Protein AF-A0A967K8A0-F1 (afdb_monomer_lite)

Secondary structure (DSSP, 8-state):
------------HHHHHHHHHHHT---HHHHHHHH---TTSHHHHHHHHHHHHHHHH-PPPPS------SSPPPPEEEE--HHHHHHHHT----HHHHHHHHHTTT-EEETTEEEE-TT-TT--SHHHHHHHHHHHH-GGGSPPPS----SS-----HHHHHHHHHHHHHHHTT-------S---HHHHHHHH-PPP---SS--

Structure (mmCIF, N/CA/C/O backbone):
data_AF-A0A967K8A0-F1
#
_entry.id   AF-A0A967K8A0-F1
#
loop_
_atom_site.group_PDB
_atom_site.id
_atom_site.type_symbol
_atom_site.label_atom_id
_atom_site.label_alt_id
_atom_site.label_comp_id
_atom_site.label_asym_id
_atom_site.label_entity_id
_atom_site.label_seq_id
_atom_site.pdbx_PDB_ins_code
_atom_site.Cartn_x
_atom_site.Cartn_y
_atom_site.Cartn_z
_atom_site.occupancy
_atom_site.B_iso_or_equiv
_atom_site.auth_seq_id
_atom_site.auth_comp_id
_atom_site.auth_asym_id
_atom_site.auth_atom_id
_atom_site.pdbx_PDB_model_num
ATOM 1 N N . THR A 1 1 ? -40.442 1.626 6.669 1.00 83.19 1 THR A N 1
ATOM 2 C CA . THR A 1 1 ? -39.913 0.521 7.499 1.00 83.19 1 THR A CA 1
ATOM 3 C C . THR A 1 1 ? -39.986 0.930 8.958 1.00 83.19 1 THR A C 1
ATOM 5 O O . THR A 1 1 ? -39.795 2.110 9.212 1.00 83.19 1 THR A O 1
ATOM 8 N N . ARG A 1 2 ? -40.338 0.031 9.891 1.00 89.31 2 ARG A N 1
ATOM 9 C CA . ARG A 1 2 ? -40.521 0.359 11.330 1.00 89.31 2 ARG A CA 1
ATOM 10 C C . ARG A 1 2 ? -39.542 -0.353 12.268 1.00 89.31 2 ARG A C 1
ATOM 12 O O . ARG A 1 2 ? -39.339 0.100 13.383 1.00 89.31 2 ARG A O 1
ATOM 19 N N . THR A 1 3 ? -38.930 -1.432 11.796 1.00 92.44 3 THR A N 1
ATOM 20 C CA . THR A 1 3 ? -37.934 -2.224 12.519 1.00 92.44 3 THR A CA 1
ATOM 21 C C . THR A 1 3 ? -36.791 -2.484 11.553 1.00 92.44 3 THR A C 1
ATOM 23 O O . THR A 1 3 ? -37.042 -2.822 10.394 1.00 92.44 3 THR A O 1
ATOM 26 N N . ILE A 1 4 ? -35.558 -2.258 11.997 1.00 92.12 4 ILE A N 1
ATOM 27 C CA . ILE A 1 4 ? -34.360 -2.335 11.161 1.00 92.12 4 ILE A CA 1
ATOM 28 C C . ILE A 1 4 ? -33.364 -3.254 11.858 1.00 92.12 4 ILE A C 1
ATOM 30 O O . ILE A 1 4 ? -33.121 -3.109 13.052 1.00 92.12 4 ILE A O 1
ATOM 34 N N . LEU A 1 5 ? -32.784 -4.175 11.095 1.00 93.75 5 LEU A N 1
ATOM 35 C CA . LEU A 1 5 ? -31.574 -4.885 11.483 1.00 93.75 5 LEU A CA 1
ATOM 36 C C . LEU A 1 5 ? -30.396 -4.189 10.799 1.00 93.75 5 LEU A C 1
ATOM 38 O O . LEU A 1 5 ? -30.402 -4.050 9.575 1.00 93.75 5 LEU A O 1
ATOM 42 N N . LEU A 1 6 ? -29.417 -3.729 11.578 1.00 93.94 6 LEU A N 1
ATOM 43 C CA . LEU A 1 6 ? -28.228 -3.071 11.043 1.00 93.94 6 LEU A CA 1
ATOM 44 C C . LEU A 1 6 ? -27.082 -4.078 10.904 1.00 93.94 6 LEU A C 1
ATOM 46 O O . LEU A 1 6 ? -26.514 -4.521 11.902 1.00 93.94 6 LEU A O 1
ATOM 50 N N . GLU A 1 7 ? -26.729 -4.396 9.661 1.00 96.00 7 GLU A N 1
ATOM 51 C CA . GLU A 1 7 ? -25.550 -5.195 9.333 1.00 96.00 7 GLU A CA 1
ATOM 52 C C . GLU A 1 7 ? -24.300 -4.306 9.264 1.00 96.00 7 GLU A C 1
ATOM 54 O O . GLU A 1 7 ? -24.279 -3.284 8.576 1.00 96.00 7 GLU A O 1
ATOM 59 N N . SER A 1 8 ? -23.239 -4.725 9.951 1.00 95.81 8 SER A N 1
ATOM 60 C CA . SER A 1 8 ? -21.882 -4.217 9.768 1.00 95.81 8 SER A CA 1
ATOM 61 C C . SER A 1 8 ? -20.976 -5.434 9.660 1.00 95.81 8 SER A C 1
ATOM 63 O O . SER A 1 8 ? -20.904 -6.229 10.594 1.00 95.81 8 SER A O 1
ATOM 65 N N . ALA A 1 9 ? -20.341 -5.620 8.507 1.00 95.44 9 ALA A N 1
ATOM 66 C CA . ALA A 1 9 ? -19.612 -6.841 8.195 1.00 95.44 9 ALA A CA 1
ATOM 67 C C . ALA A 1 9 ? -18.286 -6.544 7.494 1.00 95.44 9 ALA A C 1
ATOM 69 O O . ALA A 1 9 ? -18.124 -5.526 6.818 1.00 95.44 9 ALA A O 1
ATOM 70 N N . TYR A 1 10 ? -17.346 -7.476 7.632 1.00 96.06 10 TYR A N 1
ATOM 71 C CA . TYR A 1 10 ? -16.127 -7.531 6.836 1.00 96.06 10 TYR A CA 1
ATOM 72 C C . TYR A 1 10 ? -16.234 -8.680 5.831 1.00 96.06 10 TYR A C 1
ATOM 74 O O . TYR A 1 10 ? -16.465 -9.829 6.207 1.00 96.06 10 TYR A O 1
ATOM 82 N N . PHE A 1 11 ? -16.027 -8.373 4.551 1.00 95.69 11 PHE A N 1
ATOM 83 C CA . PHE A 1 11 ? -16.009 -9.357 3.471 1.00 95.69 11 PHE A CA 1
ATOM 84 C C . PHE A 1 11 ? -14.597 -9.535 2.920 1.00 95.69 11 PHE A C 1
ATOM 86 O O . PHE A 1 11 ? -13.816 -8.586 2.863 1.00 95.69 11 PHE A O 1
ATOM 93 N N . GLU A 1 12 ? -14.287 -10.745 2.453 1.00 94.88 12 GLU A N 1
ATOM 94 C CA . GLU A 1 12 ? -13.001 -11.030 1.819 1.00 94.88 12 GLU A CA 1
ATOM 95 C C . GLU A 1 12 ? -12.858 -10.218 0.508 1.00 94.88 12 GLU A C 1
ATOM 97 O O . GLU A 1 12 ? -13.701 -10.354 -0.391 1.00 94.88 12 GLU A O 1
ATOM 102 N N . PRO A 1 13 ? -11.818 -9.369 0.365 1.00 95.81 13 PRO A N 1
ATOM 103 C CA . PRO A 1 13 ? -11.728 -8.430 -0.754 1.00 95.81 13 PRO A CA 1
ATOM 104 C C . PRO A 1 13 ? -11.701 -9.086 -2.139 1.00 95.81 13 PRO A C 1
ATOM 106 O O . PRO A 1 13 ? -12.282 -8.540 -3.080 1.00 95.81 13 PRO A O 1
ATOM 109 N N . ASN A 1 14 ? -11.059 -10.250 -2.305 1.00 96.62 14 ASN A N 1
ATOM 110 C CA . ASN A 1 14 ? -11.003 -10.919 -3.608 1.00 96.62 14 ASN A CA 1
ATOM 111 C C . ASN A 1 14 ? -12.371 -11.448 -4.045 1.00 96.62 14 ASN A C 1
ATOM 113 O O . ASN A 1 14 ? -12.707 -11.357 -5.227 1.00 96.62 14 ASN A O 1
ATOM 117 N N . SER A 1 15 ? -13.170 -11.961 -3.114 1.00 97.31 15 SER A N 1
ATOM 118 C CA . SER A 1 15 ? -14.537 -12.417 -3.346 1.00 97.31 15 SER A CA 1
ATOM 119 C C . SER A 1 15 ? -15.415 -11.269 -3.843 1.00 97.31 15 SER A C 1
ATOM 121 O O . SER A 1 15 ? -16.100 -11.404 -4.862 1.00 97.31 15 SER A O 1
ATOM 123 N N . ILE A 1 16 ? -15.306 -10.095 -3.211 1.00 97.19 16 ILE A N 1
ATOM 124 C CA . ILE A 1 16 ? -16.023 -8.891 -3.647 1.00 97.19 16 ILE A CA 1
ATOM 125 C C . ILE A 1 16 ? -15.568 -8.456 -5.0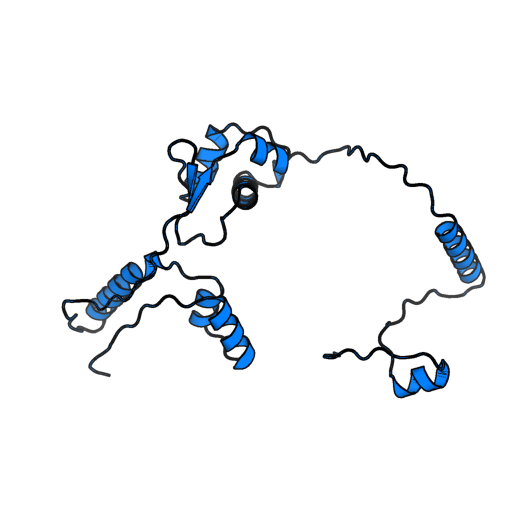41 1.00 97.19 16 ILE A C 1
ATOM 127 O O . ILE A 1 16 ? -16.412 -8.254 -5.912 1.00 97.19 16 ILE A O 1
ATOM 131 N N . ARG A 1 17 ? -14.255 -8.380 -5.307 1.00 96.38 17 ARG A N 1
ATOM 132 C CA . ARG A 1 17 ? -13.728 -8.021 -6.642 1.00 96.38 17 ARG A CA 1
ATOM 133 C C . ARG A 1 17 ? -14.239 -8.958 -7.737 1.00 96.38 17 ARG A C 1
ATOM 135 O O . ARG A 1 17 ? -14.650 -8.491 -8.798 1.00 96.38 17 ARG A O 1
ATOM 142 N N . LYS A 1 18 ? -14.234 -10.272 -7.484 1.00 97.25 18 LYS A N 1
ATOM 143 C CA . LYS A 1 18 ? -14.749 -11.283 -8.423 1.00 97.25 18 LYS A CA 1
ATOM 144 C C . LYS A 1 18 ? -16.244 -11.098 -8.674 1.00 97.25 18 LYS A C 1
ATOM 146 O O . LYS A 1 18 ? -16.658 -11.098 -9.828 1.00 97.25 18 LYS A O 1
ATOM 151 N N . SER A 1 19 ? -17.022 -10.885 -7.616 1.00 96.62 19 SER A N 1
ATOM 152 C CA . SER A 1 19 ? -18.474 -10.693 -7.703 1.00 96.62 19 SER A CA 1
ATOM 153 C C . SER A 1 19 ? -18.834 -9.419 -8.470 1.00 96.62 19 SER A C 1
ATOM 155 O O . SER A 1 19 ? -19.655 -9.470 -9.380 1.00 96.62 19 SER A O 1
ATOM 157 N N . VAL A 1 20 ? -18.159 -8.298 -8.187 1.00 96.81 20 VAL A N 1
ATOM 158 C CA . VAL A 1 20 ? -18.327 -7.024 -8.913 1.00 96.81 20 VAL A CA 1
ATOM 159 C C . VAL A 1 20 ? -18.019 -7.196 -10.397 1.00 96.81 20 VAL A C 1
ATOM 161 O O . VAL A 1 20 ? -18.815 -6.785 -11.238 1.00 96.81 20 VAL A O 1
ATOM 164 N N . ARG A 1 21 ? -16.892 -7.839 -10.734 1.00 95.50 21 ARG A N 1
ATOM 165 C CA . ARG A 1 21 ? -16.503 -8.076 -12.131 1.00 95.50 21 ARG A CA 1
ATOM 166 C C . ARG A 1 21 ? -17.487 -8.992 -12.856 1.00 95.50 21 ARG A C 1
ATOM 168 O O . ARG A 1 21 ? -17.757 -8.768 -14.028 1.00 95.50 21 ARG A O 1
ATOM 175 N N . HIS A 1 22 ? -17.993 -10.018 -12.177 1.00 96.69 22 HIS A N 1
ATOM 176 C CA . HIS A 1 22 ? -18.930 -10.974 -12.759 1.00 96.69 22 HIS A CA 1
ATOM 177 C C . HIS A 1 22 ? -20.320 -10.367 -12.987 1.00 96.69 22 HIS A C 1
ATOM 179 O O . HIS A 1 22 ? -20.916 -10.587 -14.035 1.00 96.69 22 HIS A O 1
ATOM 185 N N . LEU A 1 23 ? -20.822 -9.593 -12.021 1.00 96.44 23 LEU A N 1
ATOM 186 C CA . LEU A 1 23 ? -22.163 -9.005 -12.071 1.00 96.44 23 LEU A CA 1
ATOM 187 C C . LEU A 1 23 ? -22.209 -7.661 -12.812 1.00 96.44 23 LEU A C 1
ATOM 189 O O . LEU A 1 23 ? -23.288 -7.211 -13.180 1.00 96.44 23 LEU A O 1
ATOM 193 N N . GLY A 1 24 ? -21.068 -6.988 -12.988 1.00 95.94 24 GLY A N 1
ATOM 194 C CA . GLY A 1 24 ? -21.006 -5.639 -13.558 1.00 95.94 24 GLY A CA 1
ATOM 195 C C . GLY A 1 24 ? -21.573 -4.548 -12.639 1.00 95.94 24 GLY A C 1
ATOM 196 O O . GLY A 1 24 ? -21.827 -3.436 -13.092 1.00 95.94 24 GLY A O 1
ATOM 197 N N . ILE A 1 25 ? -21.779 -4.843 -11.351 1.00 94.75 25 ILE A N 1
ATOM 198 C CA . ILE A 1 25 ? -22.379 -3.918 -10.380 1.00 94.75 25 ILE A CA 1
ATOM 199 C C . ILE A 1 25 ? -21.281 -3.328 -9.502 1.00 94.75 25 ILE A C 1
ATOM 201 O O . ILE A 1 25 ? -20.652 -4.039 -8.720 1.00 94.75 25 ILE A O 1
ATOM 205 N N . THR A 1 26 ? -21.089 -2.014 -9.593 1.00 96.12 26 THR A N 1
ATOM 206 C CA . THR A 1 26 ? -20.165 -1.267 -8.732 1.00 96.12 26 THR A CA 1
ATOM 207 C C . THR A 1 26 ? -20.950 -0.327 -7.826 1.00 96.12 26 THR A C 1
ATOM 209 O O . THR A 1 26 ? -21.788 0.436 -8.300 1.00 96.12 26 THR A O 1
ATOM 212 N N . SER A 1 27 ? -20.671 -0.369 -6.525 1.00 96.81 27 SER A N 1
ATOM 213 C CA . SER A 1 27 ? -21.220 0.541 -5.520 1.00 96.81 27 SER A CA 1
ATOM 214 C C . SER A 1 27 ? -20.108 1.087 -4.622 1.00 96.81 27 SER A C 1
ATOM 216 O O . SER A 1 27 ? -19.015 0.525 -4.552 1.00 96.81 27 SER A O 1
ATOM 218 N N . GLU A 1 28 ? -20.396 2.157 -3.881 1.00 96.62 28 GLU A N 1
ATOM 219 C CA . GLU A 1 28 ? -19.481 2.698 -2.862 1.00 96.62 28 GLU A CA 1
ATOM 220 C C . GLU A 1 28 ? -19.048 1.625 -1.848 1.00 96.62 28 GLU A C 1
ATOM 222 O O . GLU A 1 28 ? -17.877 1.526 -1.479 1.00 96.62 28 GLU A O 1
ATOM 227 N N . ALA A 1 29 ? -19.986 0.771 -1.425 1.00 95.50 29 ALA A N 1
ATOM 228 C CA . ALA A 1 29 ? -19.701 -0.329 -0.511 1.00 95.50 29 ALA A CA 1
ATOM 229 C C . ALA A 1 29 ? -18.785 -1.376 -1.158 1.00 95.50 29 ALA A C 1
ATOM 231 O O . ALA A 1 29 ? -17.783 -1.772 -0.561 1.00 95.50 29 ALA A O 1
ATOM 232 N N . SER A 1 30 ? -19.080 -1.789 -2.397 1.00 96.00 30 SER A N 1
ATOM 233 C CA . SER A 1 30 ? -18.279 -2.806 -3.081 1.00 96.00 30 SER A CA 1
ATOM 234 C C . SER A 1 30 ? -16.850 -2.326 -3.333 1.00 96.00 30 SER A C 1
ATOM 236 O O . SER A 1 30 ? -15.918 -3.111 -3.189 1.00 96.00 30 SER A O 1
ATOM 238 N N . GLN A 1 31 ? -16.651 -1.039 -3.632 1.00 95.50 31 GLN A N 1
ATOM 239 C CA . GLN A 1 31 ? -15.320 -0.446 -3.778 1.00 95.50 31 GLN A CA 1
ATOM 240 C C . GLN A 1 31 ? -14.528 -0.452 -2.465 1.00 95.50 31 GLN A C 1
ATOM 242 O O . GLN A 1 31 ? -13.344 -0.795 -2.471 1.00 95.50 31 GLN A O 1
ATOM 247 N N . ARG A 1 32 ? -15.165 -0.114 -1.335 1.00 94.69 32 ARG A N 1
ATOM 248 C CA . ARG A 1 32 ? -14.518 -0.138 -0.011 1.00 94.69 32 ARG A CA 1
ATOM 249 C C . ARG A 1 32 ? -14.139 -1.556 0.400 1.00 94.69 32 ARG A C 1
ATOM 251 O O . ARG A 1 32 ? -12.980 -1.800 0.727 1.00 94.69 32 ARG A O 1
ATOM 258 N N . PHE A 1 33 ? -15.065 -2.509 0.302 1.00 95.69 33 PHE A N 1
ATOM 259 C CA . PHE A 1 33 ? -14.767 -3.905 0.627 1.00 95.69 33 PHE A CA 1
ATOM 260 C C . PHE A 1 33 ? -13.721 -4.510 -0.313 1.00 95.69 33 PHE A C 1
ATOM 262 O O . PHE A 1 33 ? -12.831 -5.223 0.140 1.00 95.69 33 PHE A O 1
ATOM 269 N N . ALA A 1 34 ? -13.744 -4.155 -1.600 1.00 94.62 34 ALA A N 1
ATOM 270 C CA . ALA A 1 34 ? -12.718 -4.562 -2.551 1.00 94.62 34 ALA A CA 1
ATOM 271 C C . ALA A 1 34 ? -11.327 -3.990 -2.237 1.00 94.62 34 ALA A C 1
ATOM 273 O O . ALA A 1 34 ? -10.350 -4.530 -2.739 1.00 94.62 34 ALA A O 1
ATOM 274 N N . ARG A 1 35 ? -11.183 -2.920 -1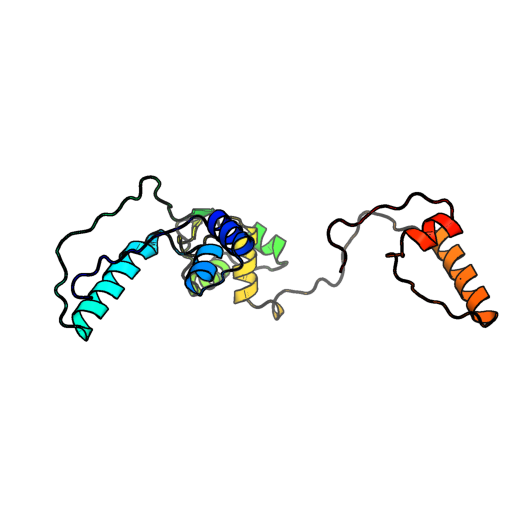.450 1.00 92.81 35 ARG A N 1
ATOM 275 C CA . ARG A 1 35 ? -9.869 -2.410 -1.006 1.00 92.81 35 ARG A CA 1
ATOM 276 C C . ARG A 1 35 ? -9.421 -2.991 0.337 1.00 92.81 35 ARG A C 1
ATOM 278 O O . ARG A 1 35 ? -8.243 -2.910 0.650 1.00 92.81 35 ARG A O 1
ATOM 285 N N . GLY A 1 36 ? -10.331 -3.640 1.062 1.00 92.44 36 GLY A N 1
ATOM 286 C CA . GLY A 1 36 ? -10.117 -4.101 2.430 1.00 92.44 36 GLY A CA 1
ATOM 287 C C . GLY A 1 36 ? -10.580 -3.045 3.426 1.00 92.44 36 GLY A C 1
ATOM 288 O O . GLY A 1 36 ? -9.874 -2.078 3.688 1.00 92.44 36 GLY A O 1
ATOM 289 N N . ALA A 1 37 ? -11.782 -3.228 3.972 1.00 93.75 37 ALA A N 1
ATOM 290 C CA . ALA A 1 37 ? -12.249 -2.442 5.112 1.00 93.75 37 ALA A CA 1
ATOM 291 C C . ALA A 1 37 ? -11.515 -2.876 6.393 1.00 93.75 37 ALA A C 1
ATOM 293 O O . ALA A 1 37 ? -11.042 -4.006 6.464 1.00 93.75 37 ALA A O 1
ATOM 294 N N . ASP A 1 38 ? -11.441 -2.018 7.411 1.00 95.50 38 ASP A N 1
ATOM 295 C CA . ASP A 1 38 ? -10.849 -2.411 8.694 1.00 95.50 38 ASP A CA 1
ATOM 296 C C . ASP A 1 38 ? -11.740 -3.445 9.404 1.00 95.50 38 ASP A C 1
ATOM 298 O O . ASP A 1 38 ? -12.852 -3.095 9.816 1.00 95.50 38 ASP A O 1
ATOM 302 N N . PRO A 1 39 ? -11.284 -4.696 9.590 1.00 94.81 39 PRO A N 1
ATOM 303 C CA . PRO A 1 39 ? -12.078 -5.715 10.265 1.00 94.81 39 PRO A CA 1
ATOM 304 C C . PRO A 1 39 ? -12.320 -5.385 11.744 1.00 94.81 39 PRO A C 1
ATOM 306 O O . PRO A 1 39 ? -13.338 -5.793 12.296 1.00 94.81 39 PRO A O 1
ATOM 309 N N . ASN A 1 40 ? -11.441 -4.608 12.389 1.00 94.75 40 ASN A N 1
ATOM 310 C CA . ASN A 1 40 ? -11.614 -4.234 13.796 1.00 94.75 40 ASN A CA 1
ATOM 311 C C . ASN A 1 40 ? -12.404 -2.924 13.969 1.00 94.75 40 ASN A C 1
ATOM 313 O O . ASN A 1 40 ? -12.837 -2.610 15.076 1.00 94.75 40 ASN A O 1
ATOM 317 N N . GLY A 1 41 ? -12.660 -2.197 12.877 1.00 94.81 41 GLY A N 1
ATOM 318 C CA . GLY A 1 41 ? -13.522 -1.015 12.847 1.00 94.81 41 GLY A CA 1
ATOM 319 C C . GLY A 1 41 ? -15.015 -1.336 12.705 1.00 94.81 41 GLY A C 1
ATOM 320 O O . GLY A 1 41 ? -15.846 -0.446 12.883 1.00 94.81 41 GLY A O 1
ATOM 321 N N . VAL A 1 42 ? -15.370 -2.595 12.413 1.00 95.50 42 VAL A N 1
ATOM 322 C CA . VAL A 1 42 ? -16.748 -3.047 12.130 1.00 95.50 42 VAL A CA 1
ATOM 323 C C . VAL A 1 42 ? -17.709 -2.697 13.264 1.00 95.50 42 VAL A C 1
ATOM 325 O O . VAL A 1 42 ? -18.764 -2.102 13.019 1.00 95.50 42 VAL A O 1
ATOM 328 N N . ARG A 1 43 ? -17.329 -3.016 14.508 1.00 94.00 43 ARG A N 1
ATOM 329 C CA . ARG A 1 43 ? -18.171 -2.760 15.680 1.00 94.00 43 ARG A CA 1
ATOM 330 C C . ARG A 1 43 ? -18.321 -1.268 15.961 1.00 94.00 43 ARG A C 1
ATOM 332 O O . ARG A 1 43 ? -19.434 -0.787 16.135 1.00 94.00 43 ARG A O 1
ATOM 339 N N . TYR A 1 44 ? -17.214 -0.530 15.924 1.00 95.31 44 TYR A N 1
ATOM 340 C CA . TYR A 1 44 ? -17.228 0.921 16.108 1.00 95.31 44 TYR A CA 1
ATOM 341 C C . TYR A 1 44 ? -18.144 1.616 15.088 1.00 95.31 44 TYR A C 1
ATOM 343 O O . TYR A 1 44 ? -18.947 2.477 15.448 1.00 95.31 44 TYR A O 1
ATOM 351 N N . ALA A 1 45 ? -18.071 1.211 13.817 1.00 96.06 45 ALA A N 1
ATOM 352 C CA . ALA A 1 45 ? -18.928 1.745 12.765 1.00 96.06 45 ALA A CA 1
ATOM 353 C C . ALA A 1 45 ? -20.413 1.413 12.998 1.00 96.06 45 ALA A C 1
ATOM 355 O O . ALA A 1 45 ? -21.266 2.279 12.793 1.00 96.06 45 ALA A O 1
ATOM 356 N N . GLN A 1 46 ? -20.719 0.194 13.458 1.00 95.50 46 GLN A N 1
ATOM 357 C CA . GLN A 1 46 ? -22.081 -0.232 13.789 1.00 95.50 46 GLN A CA 1
ATOM 358 C C . GLN A 1 46 ? -22.667 0.591 14.939 1.00 95.50 46 GLN A C 1
ATOM 360 O O . GLN A 1 46 ? -23.773 1.118 14.810 1.00 95.50 46 GLN A O 1
ATOM 365 N N . ASP A 1 47 ? -21.921 0.737 16.035 1.00 94.31 47 ASP A N 1
ATOM 366 C CA . ASP A 1 47 ? -22.356 1.492 17.212 1.00 94.31 47 ASP A CA 1
ATOM 367 C C . ASP A 1 47 ? -22.598 2.960 16.836 1.00 94.31 47 ASP A C 1
ATOM 369 O O . ASP A 1 47 ? -23.642 3.530 17.160 1.00 94.31 47 ASP A O 1
ATOM 373 N N . ARG A 1 48 ? -21.691 3.553 16.046 1.00 96.50 48 ARG A N 1
ATOM 374 C CA . ARG A 1 48 ? -21.837 4.931 15.569 1.00 96.50 48 ARG A CA 1
ATOM 375 C C . ARG A 1 48 ? -23.050 5.114 14.659 1.00 96.50 48 ARG A C 1
ATOM 377 O O . ARG A 1 48 ? -23.773 6.100 14.789 1.00 96.50 48 ARG A O 1
ATOM 384 N N . ALA A 1 49 ? -23.279 4.197 13.724 1.00 95.50 49 ALA A N 1
ATOM 385 C CA . ALA A 1 49 ? -24.453 4.252 12.859 1.00 95.50 49 ALA A CA 1
ATOM 386 C C . ALA A 1 49 ? -25.746 4.113 13.676 1.00 95.50 49 ALA A C 1
ATOM 388 O O . ALA A 1 49 ? -26.680 4.887 13.474 1.00 95.50 49 ALA A O 1
ATOM 389 N N . THR A 1 50 ? -25.774 3.193 14.640 1.00 94.38 50 THR A N 1
ATOM 390 C CA . THR A 1 50 ? -26.917 2.958 15.533 1.00 94.38 50 THR A CA 1
ATOM 391 C C . THR A 1 50 ? -27.241 4.192 16.381 1.00 94.38 50 THR A C 1
ATOM 393 O O . THR A 1 50 ? -28.399 4.604 16.450 1.00 94.38 50 THR A O 1
ATOM 396 N N . GLU A 1 51 ? -26.222 4.847 16.944 1.00 94.19 51 GLU A N 1
ATOM 397 C CA . GLU A 1 51 ? -26.361 6.115 17.672 1.00 94.19 51 GLU A CA 1
ATOM 398 C C . GLU A 1 51 ? -26.990 7.210 16.792 1.00 94.19 51 GLU A C 1
ATOM 400 O O . GLU A 1 51 ? -27.921 7.905 17.207 1.00 94.19 51 GLU A O 1
ATOM 405 N N . LEU A 1 52 ? -26.515 7.350 15.549 1.00 95.19 52 LEU A N 1
ATOM 406 C CA . LEU A 1 52 ? -27.054 8.327 14.601 1.00 95.19 52 LEU A CA 1
ATOM 407 C C . LEU A 1 52 ? -28.507 8.005 14.229 1.00 95.19 52 LEU A C 1
ATOM 409 O O . LEU A 1 52 ? -29.340 8.911 14.191 1.00 95.19 52 LEU A O 1
ATOM 413 N N . PHE A 1 53 ? -28.840 6.732 14.002 1.00 93.50 53 PHE A N 1
ATOM 414 C CA . PHE A 1 53 ? -30.217 6.313 13.738 1.00 93.50 53 PHE A CA 1
ATOM 415 C C . PHE A 1 53 ? -31.148 6.696 14.887 1.00 93.50 53 PHE A C 1
ATOM 417 O O . PHE A 1 53 ? -32.167 7.350 14.643 1.00 93.50 53 PHE A O 1
ATOM 424 N N . ALA A 1 54 ? -30.783 6.360 16.125 1.00 93.25 54 ALA A N 1
ATOM 425 C CA . ALA A 1 54 ? -31.571 6.699 17.307 1.00 93.25 54 ALA A CA 1
ATOM 426 C C . ALA A 1 54 ? -31.801 8.213 17.412 1.00 93.25 54 ALA A C 1
ATOM 428 O O . ALA A 1 54 ? -32.932 8.671 17.576 1.00 93.25 54 ALA A O 1
ATOM 429 N N . LYS A 1 55 ? -30.734 8.997 17.207 1.00 94.56 55 LYS A N 1
ATOM 430 C CA . LYS A 1 55 ? -30.764 10.460 17.291 1.00 94.56 55 LYS A CA 1
ATOM 431 C C . LYS A 1 55 ? -31.704 11.117 16.277 1.00 94.56 55 LYS A C 1
ATOM 433 O O . LYS A 1 55 ? -32.350 12.103 16.616 1.00 94.56 55 LYS A O 1
ATOM 438 N N . TYR A 1 56 ? -31.739 10.634 15.035 1.00 95.56 56 TYR A N 1
ATOM 439 C CA . TYR A 1 56 ? -32.455 11.318 13.949 1.00 95.56 56 TYR A CA 1
ATOM 440 C C . TYR A 1 56 ? -33.828 10.731 13.621 1.00 95.56 56 TYR A C 1
ATOM 442 O O . TYR A 1 56 ? -34.605 11.379 12.924 1.00 95.56 56 TYR A O 1
ATOM 450 N N . THR A 1 57 ? -34.136 9.521 14.089 1.00 92.44 57 THR A N 1
ATOM 451 C CA . THR A 1 57 ? -35.391 8.830 13.741 1.00 92.44 57 THR A CA 1
ATOM 452 C C . THR A 1 57 ? -36.312 8.587 14.934 1.00 92.44 57 THR A C 1
ATOM 454 O O . THR A 1 57 ? -37.389 8.024 14.747 1.00 92.44 57 THR A O 1
ATOM 457 N N . ASN A 1 58 ? -35.907 8.996 16.145 1.00 87.06 58 ASN A N 1
ATOM 458 C CA . ASN A 1 58 ? -36.531 8.597 17.414 1.00 87.06 58 ASN A CA 1
ATOM 459 C C . ASN A 1 58 ? -36.678 7.066 17.546 1.00 87.06 58 ASN A C 1
ATOM 461 O O . ASN A 1 58 ? -37.584 6.579 18.220 1.00 87.06 58 ASN A O 1
ATOM 465 N N . GLY A 1 59 ? -35.820 6.305 16.861 1.00 89.06 59 GLY A N 1
ATOM 466 C CA . GLY A 1 59 ? -35.787 4.852 16.949 1.00 89.06 59 GLY A CA 1
ATOM 467 C C . GLY A 1 59 ? -35.186 4.399 18.276 1.00 89.06 59 GLY A C 1
ATOM 468 O O . GLY A 1 59 ? -34.220 4.986 18.762 1.00 89.06 59 GLY A O 1
ATOM 469 N N . GLU A 1 60 ? -35.744 3.337 18.843 1.00 92.50 60 GLU A N 1
ATOM 470 C CA . GLU A 1 60 ? -35.202 2.689 20.034 1.00 92.50 60 GLU A CA 1
ATOM 471 C C . GLU A 1 60 ? -34.124 1.676 19.636 1.00 92.50 60 GLU A C 1
ATOM 473 O O . GLU A 1 60 ? -34.291 0.897 18.693 1.00 92.50 60 GLU A O 1
ATOM 478 N N . VAL A 1 61 ? -33.005 1.695 20.357 1.00 93.44 61 VAL A N 1
ATOM 479 C CA . VAL A 1 61 ? -31.903 0.751 20.160 1.00 93.44 61 VAL A CA 1
ATOM 480 C C . VAL A 1 61 ? -32.091 -0.402 21.130 1.00 93.44 61 VAL A C 1
ATOM 482 O O . VAL A 1 61 ? -32.114 -0.195 22.342 1.00 93.44 61 VAL A O 1
ATOM 485 N N . TYR A 1 62 ? -32.215 -1.614 20.596 1.00 91.69 62 TYR A N 1
ATOM 486 C CA . TYR A 1 62 ? -32.238 -2.815 21.421 1.00 91.69 62 TYR A CA 1
ATOM 487 C C . TYR A 1 62 ? -30.860 -3.080 22.028 1.00 91.69 62 TYR A C 1
ATOM 489 O O . TYR A 1 62 ? -29.835 -2.914 21.368 1.00 91.69 62 TYR A O 1
ATOM 497 N N . GLU A 1 63 ? -30.848 -3.515 23.287 1.00 87.62 63 GLU A N 1
ATOM 498 C CA . GLU A 1 63 ? -29.624 -3.937 23.957 1.00 87.62 63 GLU A CA 1
ATOM 499 C C . GLU A 1 63 ? -29.135 -5.274 23.388 1.00 87.62 63 GLU A C 1
ATOM 501 O O . GLU A 1 63 ? -29.912 -6.209 23.179 1.00 87.62 63 GLU A O 1
ATOM 506 N N . GLY A 1 64 ? -27.826 -5.366 23.165 1.00 87.44 64 GLY A N 1
ATOM 507 C CA . GLY A 1 64 ? -27.171 -6.567 22.667 1.00 87.44 64 GLY A CA 1
ATOM 508 C C . GLY A 1 64 ? -26.666 -6.434 21.234 1.00 87.44 64 GLY A C 1
ATOM 509 O O . GLY A 1 64 ? -26.971 -5.500 20.499 1.00 87.44 64 GLY A O 1
ATOM 510 N N . VAL A 1 65 ? -25.823 -7.388 20.858 1.00 91.31 65 VAL A N 1
ATOM 511 C CA . VAL A 1 65 ? -25.178 -7.463 19.548 1.00 91.31 65 VAL A CA 1
ATOM 512 C C . VAL A 1 65 ? -24.904 -8.926 19.231 1.00 91.31 65 VAL A C 1
ATOM 514 O O . VAL A 1 65 ? -24.562 -9.707 20.119 1.00 91.31 65 VAL A O 1
ATOM 517 N N . VAL A 1 66 ? -25.052 -9.295 17.965 1.00 93.25 66 VAL A N 1
ATOM 518 C CA . VAL A 1 66 ? -24.588 -10.587 17.460 1.00 93.25 66 VAL A CA 1
ATOM 519 C C . VAL A 1 66 ? -23.295 -10.318 16.701 1.00 93.25 66 VAL A C 1
ATOM 521 O O . VAL A 1 66 ? -23.324 -9.631 15.683 1.00 93.25 66 VAL A O 1
ATOM 524 N N . ASP A 1 67 ? -22.171 -10.804 17.228 1.00 94.12 67 ASP A N 1
ATOM 525 C CA . ASP A 1 67 ? -20.836 -10.615 16.649 1.00 94.12 67 ASP A CA 1
ATOM 526 C C . ASP A 1 67 ? -20.156 -11.974 16.433 1.00 94.12 67 ASP A C 1
ATOM 528 O O . ASP A 1 67 ? -19.715 -12.629 17.379 1.00 94.12 67 ASP A O 1
ATOM 532 N N . GLU A 1 68 ? -20.099 -12.401 15.172 1.00 94.44 68 GLU A N 1
ATOM 533 C CA . GLU A 1 68 ? -19.490 -13.661 14.745 1.00 94.44 68 GLU A CA 1
ATOM 534 C C . GLU A 1 68 ? -18.108 -13.406 14.133 1.00 94.44 68 GLU A C 1
ATOM 536 O O . GLU A 1 68 ? -17.963 -13.192 12.926 1.00 94.44 68 GLU A O 1
ATOM 541 N N . TYR A 1 69 ? -17.069 -13.462 14.972 1.00 93.81 69 TYR A N 1
ATOM 542 C CA . TYR A 1 69 ? -15.683 -13.200 14.567 1.00 93.81 69 TYR A CA 1
ATOM 543 C C . TYR A 1 69 ? -14.721 -14.329 14.987 1.00 93.81 69 TYR A C 1
ATOM 545 O O . TYR A 1 69 ? -13.849 -14.143 15.845 1.00 93.81 69 TYR A O 1
ATOM 553 N N . PRO A 1 70 ? -14.847 -15.530 14.385 1.00 92.44 70 PRO A N 1
ATOM 554 C CA . PRO A 1 70 ? -14.126 -16.728 14.826 1.00 92.44 70 PRO A CA 1
ATOM 555 C C . PRO A 1 70 ? -12.613 -16.657 14.580 1.00 92.44 70 PRO A C 1
ATOM 557 O O . PRO A 1 70 ? -11.832 -17.256 15.316 1.00 92.44 70 PRO A O 1
ATOM 560 N N . ARG A 1 71 ? -12.180 -15.928 13.542 1.00 92.81 71 ARG A N 1
ATOM 561 C CA . ARG A 1 71 ? -10.764 -15.727 13.196 1.00 92.81 71 ARG A CA 1
ATOM 562 C C . ARG A 1 71 ? -10.405 -14.255 13.311 1.00 92.81 71 ARG A C 1
ATOM 564 O O . ARG A 1 71 ? -10.450 -13.532 12.320 1.00 92.81 71 ARG A O 1
ATOM 571 N N . LYS A 1 72 ? -10.059 -13.831 14.526 1.00 93.06 72 LYS A N 1
ATOM 572 C CA . LYS A 1 72 ? -9.686 -12.444 14.812 1.00 93.06 72 LYS A CA 1
ATOM 573 C C . LYS A 1 72 ? -8.418 -12.046 14.059 1.00 93.06 72 LYS A C 1
ATOM 575 O O . LYS A 1 72 ? -7.405 -12.742 14.116 1.00 93.06 72 LYS A O 1
ATOM 580 N N . ILE A 1 73 ? -8.484 -10.914 13.368 1.00 93.62 73 ILE A N 1
ATOM 581 C CA . ILE A 1 73 ? -7.348 -10.285 12.699 1.00 93.62 73 ILE A CA 1
ATOM 582 C C . ILE A 1 73 ? -6.696 -9.334 13.701 1.00 93.62 73 ILE A C 1
ATOM 584 O O . ILE A 1 73 ? -7.326 -8.420 14.237 1.00 93.62 73 ILE A O 1
ATOM 588 N N . HIS A 1 74 ? -5.420 -9.576 13.975 1.00 93.94 74 HIS A N 1
ATOM 589 C CA . HIS A 1 74 ? -4.639 -8.796 14.926 1.00 93.94 74 HIS A CA 1
ATOM 590 C C . HIS A 1 74 ? -3.700 -7.826 14.199 1.00 93.94 74 HIS A C 1
ATOM 592 O O . HIS A 1 74 ? -3.274 -8.127 13.082 1.00 93.94 74 HIS A O 1
ATOM 598 N N . PRO A 1 75 ? -3.342 -6.692 14.832 1.00 94.94 75 PRO A N 1
ATOM 599 C CA . PRO A 1 75 ? -2.287 -5.814 14.341 1.00 94.94 75 PRO A CA 1
ATOM 600 C C . PRO A 1 75 ? -1.000 -6.585 14.029 1.00 94.94 75 PRO A C 1
ATOM 602 O O . PRO A 1 75 ? -0.573 -7.447 14.807 1.00 94.94 75 PRO A O 1
ATOM 605 N N . VAL A 1 76 ? -0.373 -6.261 12.901 1.00 94.56 76 VAL A N 1
ATOM 606 C CA . VAL A 1 76 ? 0.880 -6.890 12.472 1.00 94.56 76 VAL A CA 1
ATOM 607 C C . VAL A 1 76 ? 2.048 -6.197 13.170 1.00 94.56 76 VAL A C 1
ATOM 609 O O . VAL A 1 76 ? 2.039 -4.985 13.370 1.00 94.56 76 VAL A O 1
ATOM 612 N N . LYS A 1 77 ? 3.066 -6.969 13.563 1.00 96.25 77 LYS A N 1
ATOM 613 C CA . LYS A 1 77 ? 4.296 -6.438 14.164 1.00 96.25 77 LYS A CA 1
ATOM 614 C C . LYS A 1 77 ? 5.459 -6.634 13.204 1.00 96.25 77 LYS A C 1
ATOM 616 O O . LYS A 1 77 ? 5.839 -7.773 12.941 1.00 96.25 77 LYS A O 1
ATOM 621 N N . ILE A 1 78 ? 6.042 -5.540 12.727 1.00 96.19 78 ILE A N 1
ATOM 622 C CA . ILE A 1 78 ? 7.177 -5.555 11.797 1.00 96.19 78 ILE A CA 1
ATOM 623 C C . ILE A 1 78 ? 8.415 -5.059 12.539 1.00 96.19 78 ILE A C 1
ATOM 625 O O . ILE A 1 78 ? 8.378 -4.014 13.180 1.00 96.19 78 ILE A O 1
ATOM 629 N N . ASN A 1 79 ? 9.526 -5.794 12.474 1.00 96.50 79 ASN A N 1
ATOM 630 C CA . ASN A 1 79 ? 10.786 -5.315 13.048 1.00 96.50 79 ASN A CA 1
ATOM 631 C C . ASN A 1 79 ? 11.254 -4.073 12.279 1.00 96.50 79 ASN A C 1
ATOM 633 O O . ASN A 1 79 ? 11.406 -4.134 11.055 1.00 96.50 79 ASN A O 1
ATOM 637 N N . LEU A 1 80 ? 11.504 -2.973 12.988 1.00 95.25 80 LEU A N 1
ATOM 638 C CA . LEU A 1 80 ? 11.981 -1.740 12.378 1.00 95.25 80 LEU A CA 1
ATOM 639 C C . LEU A 1 80 ? 13.479 -1.871 12.088 1.00 95.25 80 LEU A C 1
ATOM 641 O O . LEU A 1 80 ? 14.314 -1.793 12.985 1.00 95.25 80 LEU A O 1
ATOM 645 N N . LYS A 1 81 ? 13.812 -2.126 10.824 1.00 95.69 81 LYS A N 1
ATOM 646 C CA . LYS A 1 81 ? 15.189 -2.322 10.366 1.00 95.69 81 LYS A CA 1
ATOM 647 C C . LYS A 1 81 ? 15.687 -1.062 9.666 1.00 95.69 81 LYS A C 1
ATOM 649 O O . LYS A 1 81 ? 15.657 -0.995 8.439 1.00 95.69 81 LYS A O 1
ATOM 654 N N . THR A 1 82 ? 16.131 -0.086 10.452 1.00 96.62 82 THR A N 1
ATOM 655 C CA . THR A 1 82 ? 16.626 1.215 9.972 1.00 96.62 82 THR A CA 1
ATOM 656 C C . THR A 1 82 ? 17.637 1.070 8.836 1.00 96.62 82 THR A C 1
ATOM 658 O O . THR A 1 82 ? 17.433 1.647 7.774 1.00 96.62 82 THR A O 1
ATOM 661 N N . ASP A 1 83 ? 18.639 0.201 8.994 1.00 97.44 83 ASP A N 1
ATOM 662 C CA . ASP A 1 83 ? 19.675 -0.018 7.975 1.00 97.44 83 ASP A CA 1
ATOM 663 C C . ASP A 1 83 ? 19.092 -0.498 6.640 1.00 97.44 83 ASP A C 1
ATOM 665 O O . ASP A 1 83 ? 19.511 -0.054 5.573 1.00 97.44 83 ASP A O 1
ATOM 669 N N . GLN A 1 84 ? 18.088 -1.383 6.680 1.00 97.50 84 GLN A N 1
ATOM 670 C CA . GLN A 1 84 ? 17.431 -1.874 5.466 1.00 97.50 84 GLN A CA 1
ATOM 671 C C . GLN A 1 84 ? 16.577 -0.791 4.809 1.00 97.50 84 GLN A C 1
ATOM 673 O O . GLN A 1 84 ? 16.579 -0.690 3.587 1.00 97.50 84 GLN A O 1
ATOM 678 N N . ILE A 1 85 ? 15.876 0.022 5.602 1.00 97.69 85 ILE A N 1
ATOM 679 C CA . ILE A 1 85 ? 15.084 1.148 5.092 1.00 97.69 85 ILE A CA 1
ATOM 680 C C . ILE A 1 85 ? 16.010 2.158 4.406 1.00 97.69 85 ILE A C 1
ATOM 682 O O . ILE A 1 85 ? 15.787 2.498 3.250 1.00 97.69 85 ILE A O 1
ATOM 686 N N . ASN A 1 86 ? 17.096 2.555 5.066 1.00 97.25 86 ASN A N 1
ATOM 687 C CA . ASN A 1 86 ? 18.101 3.451 4.499 1.00 97.25 86 ASN A CA 1
ATOM 688 C C . ASN A 1 86 ? 18.754 2.879 3.238 1.00 97.25 86 ASN A C 1
ATOM 690 O O . ASN A 1 86 ? 18.931 3.601 2.264 1.00 97.25 86 ASN A O 1
ATOM 694 N N . THR A 1 87 ? 19.034 1.573 3.210 1.00 95.75 87 THR A N 1
ATOM 695 C CA . THR A 1 87 ? 19.565 0.901 2.012 1.00 95.75 87 THR A CA 1
ATOM 696 C C . THR A 1 87 ? 18.578 0.953 0.843 1.00 95.75 87 THR A C 1
ATOM 698 O O . THR A 1 87 ? 18.989 1.208 -0.285 1.00 95.75 87 THR A O 1
ATOM 701 N N . LEU A 1 88 ? 17.284 0.721 1.094 1.00 96.00 88 LEU A N 1
ATOM 702 C CA . LEU A 1 88 ? 16.245 0.777 0.060 1.00 96.00 88 LEU A CA 1
ATOM 703 C C . LEU A 1 88 ? 16.040 2.196 -0.478 1.00 96.00 88 LEU A C 1
ATOM 705 O O . LEU A 1 88 ? 15.782 2.364 -1.666 1.00 96.00 88 LEU A O 1
ATOM 709 N N . LEU A 1 89 ? 16.132 3.199 0.396 1.00 95.31 89 LEU A N 1
ATOM 710 C CA . LEU A 1 89 ? 15.858 4.590 0.045 1.00 95.31 89 LEU A CA 1
ATOM 711 C C . LEU A 1 89 ? 17.100 5.361 -0.414 1.00 95.31 89 LEU A C 1
ATOM 713 O O . LEU A 1 89 ? 16.951 6.413 -1.020 1.00 95.31 89 LEU A O 1
ATOM 717 N N . GLY A 1 90 ? 18.311 4.876 -0.137 1.00 94.12 90 GLY A N 1
ATOM 718 C CA . GLY A 1 90 ? 19.538 5.648 -0.354 1.00 94.12 90 GLY A CA 1
ATOM 719 C C . GLY A 1 90 ? 19.659 6.849 0.591 1.00 94.12 90 GLY A C 1
ATOM 720 O O . GLY A 1 90 ? 20.198 7.886 0.208 1.00 94.12 90 GLY A O 1
ATOM 721 N N . THR A 1 91 ? 19.125 6.729 1.807 1.00 95.19 91 THR A N 1
ATOM 722 C CA . THR A 1 91 ? 19.112 7.784 2.835 1.00 95.19 91 THR A CA 1
ATOM 723 C C . THR A 1 91 ? 19.986 7.414 4.031 1.00 95.19 91 THR A C 1
ATOM 725 O O . THR A 1 91 ? 20.406 6.269 4.164 1.00 95.19 91 THR A O 1
ATOM 728 N N . ASP A 1 92 ? 20.223 8.371 4.929 1.00 96.12 92 ASP A N 1
ATOM 729 C CA . ASP A 1 92 ? 20.922 8.156 6.205 1.00 96.12 92 ASP A CA 1
ATOM 730 C C . ASP A 1 92 ? 20.075 8.688 7.374 1.00 96.12 92 ASP A C 1
ATOM 732 O O . ASP A 1 92 ? 20.465 9.592 8.107 1.00 96.12 92 ASP A O 1
ATOM 736 N N . LEU A 1 93 ? 18.837 8.192 7.477 1.00 97.12 93 LEU A N 1
ATOM 737 C CA . LEU A 1 93 ? 17.909 8.577 8.539 1.00 97.12 93 LEU A CA 1
ATOM 738 C C . LEU A 1 93 ? 18.186 7.769 9.805 1.00 97.12 93 LEU A C 1
ATOM 740 O O . LEU A 1 93 ? 18.332 6.545 9.767 1.00 97.12 93 LEU A O 1
ATOM 744 N N . SER A 1 94 ? 18.182 8.436 10.951 1.00 97.56 94 SER A N 1
ATOM 745 C CA . SER A 1 94 ? 18.242 7.774 12.248 1.00 97.56 94 SER A CA 1
ATOM 746 C C . SER A 1 94 ? 16.947 7.011 12.555 1.00 97.56 94 SER A C 1
ATOM 748 O O . SER A 1 94 ? 15.858 7.328 12.069 1.00 97.56 94 SER A O 1
ATOM 750 N N . THR A 1 95 ? 17.035 6.015 13.443 1.00 96.81 95 THR A N 1
ATOM 751 C CA . THR A 1 95 ? 15.859 5.261 13.915 1.00 96.81 95 THR A CA 1
ATOM 752 C C . THR A 1 95 ? 14.797 6.176 14.533 1.00 96.81 95 THR A C 1
ATOM 754 O O . THR A 1 95 ? 13.602 5.904 14.398 1.00 96.81 95 THR A O 1
ATOM 757 N N . GLN A 1 96 ? 15.218 7.259 15.196 1.00 96.62 96 GLN A N 1
ATOM 758 C CA . GLN A 1 96 ? 14.301 8.226 15.794 1.00 96.62 96 GLN A CA 1
ATOM 759 C C . GLN A 1 96 ? 13.549 9.011 14.717 1.00 96.62 96 GLN A C 1
ATOM 761 O O . GLN A 1 96 ? 12.326 9.068 14.772 1.00 96.62 96 GLN A O 1
ATOM 766 N N . GLU A 1 97 ? 14.243 9.523 13.696 1.00 97.31 97 GLU A N 1
ATOM 767 C CA . GLU A 1 97 ? 13.604 10.247 12.588 1.00 97.31 97 GLU A CA 1
ATOM 768 C C . GLU A 1 97 ? 12.585 9.372 11.856 1.00 97.31 97 GLU A C 1
ATOM 770 O O . GLU A 1 97 ? 11.461 9.807 11.608 1.00 97.31 97 GLU A O 1
ATOM 775 N N . ILE A 1 98 ? 12.936 8.113 11.570 1.00 97.62 98 ILE A N 1
ATOM 776 C CA . ILE A 1 98 ? 12.011 7.150 10.960 1.00 97.62 98 ILE A CA 1
ATOM 777 C C . ILE A 1 98 ? 10.785 6.925 11.855 1.00 97.62 98 ILE A C 1
ATOM 779 O O . ILE A 1 98 ? 9.654 6.928 11.369 1.00 97.62 98 ILE A O 1
ATOM 783 N N . SER A 1 99 ? 10.993 6.751 13.161 1.00 97.25 99 SER A N 1
ATOM 784 C CA . SER A 1 99 ? 9.898 6.533 14.114 1.00 97.25 99 SER A CA 1
ATOM 785 C C . SER A 1 99 ? 8.973 7.751 14.204 1.00 97.25 99 SER A C 1
ATOM 787 O O . SER A 1 99 ? 7.754 7.592 14.178 1.00 97.25 99 SER A O 1
ATOM 789 N N . ASP A 1 100 ? 9.531 8.962 14.232 1.00 97.31 100 ASP A N 1
ATOM 790 C CA . ASP A 1 100 ? 8.773 10.215 14.277 1.00 97.31 100 ASP A CA 1
ATOM 791 C C . ASP A 1 100 ? 7.979 10.446 12.987 1.00 97.31 100 ASP A C 1
ATOM 793 O O . ASP A 1 100 ? 6.854 10.950 13.017 1.00 97.31 100 ASP A O 1
ATOM 797 N N . ILE A 1 101 ? 8.542 10.060 11.840 1.00 97.25 101 ILE A N 1
ATOM 798 C CA . ILE A 1 101 ? 7.850 10.096 10.551 1.00 97.25 101 ILE A CA 1
ATOM 799 C C . ILE A 1 101 ? 6.641 9.154 10.573 1.00 97.25 101 ILE A C 1
ATOM 801 O O . ILE A 1 101 ? 5.529 9.586 10.267 1.00 97.25 101 ILE A O 1
ATOM 805 N N . LEU A 1 102 ? 6.834 7.898 10.976 1.00 97.44 102 LEU A N 1
ATOM 806 C CA . LEU A 1 102 ? 5.775 6.884 11.016 1.00 97.44 102 LEU A CA 1
ATOM 807 C C . LEU A 1 102 ? 4.685 7.217 12.052 1.00 97.44 102 LEU A C 1
ATOM 809 O O . LEU A 1 102 ? 3.496 7.001 11.800 1.00 97.44 102 LEU A O 1
ATOM 813 N N . ALA A 1 103 ? 5.045 7.847 13.172 1.00 96.44 103 ALA A N 1
ATOM 814 C CA . ALA A 1 103 ? 4.088 8.273 14.191 1.00 96.44 103 ALA A CA 1
ATOM 815 C C . ALA A 1 103 ? 3.052 9.286 13.658 1.00 96.44 103 ALA A C 1
ATOM 817 O O . ALA A 1 103 ? 1.896 9.268 14.092 1.00 96.44 103 ALA A O 1
ATOM 818 N N . LYS A 1 104 ? 3.406 10.119 12.663 1.00 96.56 104 LYS A N 1
ATOM 819 C CA . LYS A 1 104 ? 2.484 11.101 12.044 1.00 96.56 104 LYS A CA 1
ATOM 820 C C . LYS A 1 104 ? 1.265 10.460 11.377 1.00 96.56 104 LYS A C 1
ATOM 822 O O . LYS A 1 104 ? 0.249 11.126 11.202 1.00 96.56 104 LYS A O 1
ATOM 827 N N . ILE A 1 105 ? 1.362 9.186 11.008 1.00 95.69 105 ILE A N 1
ATOM 828 C CA . ILE A 1 105 ? 0.283 8.400 10.391 1.00 95.69 105 ILE A CA 1
ATOM 829 C C . ILE A 1 105 ? -0.223 7.289 11.318 1.00 95.69 105 ILE A C 1
ATOM 831 O O . ILE A 1 105 ? -0.788 6.294 10.860 1.00 95.69 105 ILE A O 1
ATOM 835 N N . SER A 1 106 ? -0.025 7.467 12.628 1.00 94.94 106 SER A N 1
ATOM 836 C CA . SER A 1 106 ? -0.462 6.536 13.673 1.00 94.94 106 SER A CA 1
ATOM 837 C C . SER A 1 106 ? 0.156 5.136 13.562 1.00 94.94 106 SER A C 1
ATOM 839 O O . SER A 1 106 ? -0.435 4.159 14.020 1.00 94.94 106 SER A O 1
ATOM 841 N N . LEU A 1 107 ? 1.353 5.030 12.976 1.00 95.69 107 LEU A N 1
ATOM 842 C CA . LEU A 1 107 ? 2.157 3.812 12.999 1.00 95.69 107 LEU A CA 1
ATOM 843 C C . LEU A 1 107 ? 3.196 3.931 14.114 1.00 95.69 107 LEU A C 1
ATOM 845 O O . LEU A 1 107 ? 4.256 4.530 13.947 1.00 95.69 107 LEU A O 1
ATOM 849 N N . ASN A 1 108 ? 2.860 3.379 15.276 1.00 94.69 108 ASN A N 1
ATOM 850 C CA . ASN A 1 108 ? 3.688 3.492 16.472 1.00 94.69 108 ASN A CA 1
ATOM 851 C C . ASN A 1 108 ? 4.766 2.407 16.508 1.00 94.69 108 ASN A C 1
ATOM 853 O O . ASN A 1 108 ? 4.532 1.262 16.113 1.00 94.69 108 ASN A O 1
ATOM 857 N N . VAL A 1 109 ? 5.937 2.760 17.035 1.00 94.94 109 VAL A N 1
ATOM 858 C CA . VAL A 1 109 ? 7.053 1.833 17.242 1.00 94.94 109 VAL A CA 1
ATOM 859 C C . VAL A 1 109 ? 7.156 1.508 18.729 1.00 94.94 109 VAL A C 1
ATOM 861 O O . VAL A 1 109 ? 7.353 2.392 19.556 1.00 94.94 109 VAL A O 1
ATOM 864 N N . GLU A 1 110 ? 7.063 0.227 19.072 1.00 93.75 110 GLU A N 1
ATOM 865 C CA . GLU A 1 110 ? 7.188 -0.281 20.438 1.00 93.75 110 GLU A CA 1
ATOM 866 C C . GLU A 1 110 ? 8.295 -1.335 20.494 1.00 93.75 110 GLU A C 1
ATOM 868 O O . GLU A 1 110 ? 8.254 -2.331 19.769 1.00 93.75 110 GLU A O 1
ATOM 873 N N . ASN A 1 111 ? 9.294 -1.150 21.365 1.00 91.56 111 ASN A N 1
ATOM 874 C CA . ASN A 1 111 ? 10.416 -2.090 21.531 1.00 91.56 111 ASN A CA 1
ATOM 875 C C . ASN A 1 111 ? 11.106 -2.461 20.196 1.00 91.56 111 ASN A C 1
ATOM 877 O O . ASN A 1 111 ? 11.400 -3.631 19.941 1.00 91.56 111 ASN A O 1
ATOM 881 N N . GLY A 1 112 ? 11.303 -1.474 19.312 1.00 90.75 112 GLY A N 1
ATOM 882 C CA . GLY A 1 112 ? 11.908 -1.671 17.987 1.00 90.75 112 GLY A CA 1
ATOM 883 C C . GLY A 1 112 ? 11.004 -2.371 16.962 1.00 90.75 112 GLY A C 1
ATOM 884 O O . GLY A 1 112 ? 11.480 -2.788 15.905 1.00 90.75 112 GLY A O 1
ATOM 885 N N . LYS A 1 113 ? 9.707 -2.524 17.253 1.00 95.69 113 LYS A N 1
ATOM 886 C CA . LYS A 1 113 ? 8.720 -3.109 16.340 1.00 95.69 113 LYS A CA 1
ATOM 887 C C . LYS A 1 113 ? 7.653 -2.090 15.985 1.00 95.69 113 LYS A C 1
ATOM 889 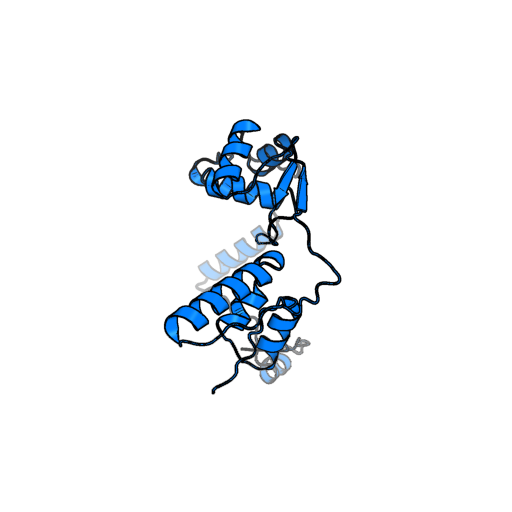O O . LYS A 1 113 ? 7.007 -1.536 16.866 1.00 95.69 113 LYS A O 1
ATOM 894 N N . LEU A 1 114 ? 7.440 -1.894 14.693 1.00 96.81 114 LEU A N 1
ATOM 895 C CA . LEU A 1 114 ? 6.311 -1.144 14.177 1.00 96.81 114 LEU A CA 1
ATOM 896 C C . LEU A 1 114 ? 5.026 -1.946 14.399 1.00 96.81 114 LEU A C 1
ATOM 898 O O . LEU A 1 114 ? 4.943 -3.111 13.996 1.00 96.81 114 LEU A O 1
ATOM 902 N N . ILE A 1 115 ? 4.038 -1.323 15.031 1.00 96.94 115 ILE A N 1
ATOM 903 C CA . ILE A 1 115 ? 2.702 -1.878 15.223 1.00 96.94 115 ILE A CA 1
ATOM 904 C C . ILE A 1 115 ? 1.812 -1.351 14.101 1.00 96.94 115 ILE A C 1
ATOM 906 O O . ILE A 1 115 ? 1.424 -0.185 14.092 1.00 96.94 115 ILE A O 1
ATOM 910 N N . VAL A 1 116 ? 1.499 -2.219 13.142 1.00 96.75 116 VAL A N 1
ATOM 911 C CA . VAL A 1 116 ? 0.636 -1.889 12.010 1.00 96.75 116 VAL A CA 1
ATOM 912 C C . VAL A 1 116 ? -0.819 -2.173 12.395 1.00 96.75 116 VAL A C 1
ATOM 914 O O . VAL A 1 116 ? -1.162 -3.329 12.669 1.00 96.75 116 VAL A O 1
ATOM 917 N N . PRO A 1 117 ? -1.690 -1.153 12.429 1.00 95.62 117 PRO A N 1
ATOM 918 C CA . PRO A 1 117 ? -3.096 -1.322 12.760 1.00 95.62 117 PRO A CA 1
ATOM 919 C C . PRO A 1 117 ? -3.841 -2.060 11.642 1.00 95.62 117 PRO A C 1
ATOM 921 O O . PRO A 1 117 ? -3.451 -2.036 10.477 1.00 95.62 117 PRO A O 1
ATOM 924 N N . THR A 1 118 ? -4.963 -2.691 11.980 1.00 95.44 118 THR A N 1
ATOM 925 C CA . THR A 1 118 ? -5.720 -3.541 11.044 1.00 95.44 118 THR A CA 1
ATOM 926 C C . THR A 1 118 ? -6.390 -2.784 9.898 1.00 95.44 118 THR A C 1
ATOM 928 O O . THR A 1 118 ? -6.725 -3.399 8.889 1.00 95.44 118 THR A O 1
ATOM 931 N N . TYR A 1 119 ? -6.515 -1.457 10.001 1.00 94.50 119 TYR A N 1
ATOM 932 C CA . TYR A 1 119 ? -6.955 -0.599 8.898 1.00 94.50 119 TYR A CA 1
ATOM 933 C C . TYR A 1 119 ? -5.866 -0.329 7.843 1.00 94.50 119 TYR A C 1
ATOM 935 O O . TYR A 1 119 ? -6.171 0.286 6.823 1.00 94.50 119 TYR A O 1
ATOM 943 N N . ARG A 1 120 ? -4.616 -0.776 8.059 1.00 94.62 120 ARG A N 1
ATOM 944 C CA . ARG A 1 120 ? -3.504 -0.725 7.087 1.00 94.62 120 ARG A CA 1
ATOM 945 C C . ARG A 1 120 ? -3.096 -2.135 6.626 1.00 94.62 120 ARG A C 1
ATOM 947 O O . ARG A 1 120 ? -1.985 -2.578 6.919 1.00 94.62 120 ARG A O 1
ATOM 954 N N . PRO A 1 121 ? -3.975 -2.883 5.930 1.00 91.75 121 PRO A N 1
ATOM 955 C CA . PRO A 1 121 ? -3.650 -4.232 5.454 1.00 91.75 121 PRO A CA 1
ATOM 956 C C . PRO A 1 121 ? -2.553 -4.248 4.373 1.00 91.75 121 PRO A C 1
ATOM 958 O O . PRO A 1 121 ? -2.032 -5.318 4.054 1.00 91.75 121 PRO A O 1
ATOM 961 N N . ASP A 1 122 ? -2.237 -3.079 3.812 1.00 93.75 122 ASP A N 1
ATOM 962 C CA . ASP A 1 122 ? -1.202 -2.815 2.815 1.00 93.75 122 ASP A CA 1
ATOM 963 C C . ASP A 1 122 ? 0.228 -2.907 3.369 1.00 93.75 122 ASP A C 1
ATOM 965 O O . ASP A 1 122 ? 1.131 -3.249 2.616 1.00 93.75 122 ASP A O 1
ATOM 969 N N . ILE A 1 123 ? 0.448 -2.672 4.669 1.00 95.94 123 ILE A N 1
ATOM 970 C CA . ILE A 1 123 ? 1.795 -2.684 5.262 1.00 95.94 123 ILE A CA 1
ATOM 971 C C . ILE A 1 123 ? 2.082 -4.051 5.887 1.00 95.94 123 ILE A C 1
ATOM 973 O O . ILE A 1 123 ? 1.566 -4.382 6.957 1.00 95.94 123 ILE A O 1
ATOM 977 N N . GLN A 1 124 ? 2.945 -4.843 5.251 1.00 94.69 124 GLN A N 1
ATOM 978 C CA . GLN A 1 124 ? 3.280 -6.199 5.709 1.00 94.69 124 GLN A CA 1
ATOM 979 C C . GLN A 1 124 ? 4.786 -6.456 5.805 1.00 94.69 124 GLN A C 1
ATOM 981 O O . GLN A 1 124 ? 5.228 -7.337 6.545 1.00 94.69 124 GLN A O 1
ATOM 986 N N . THR A 1 125 ? 5.584 -5.683 5.079 1.00 95.62 125 THR A N 1
ATOM 987 C CA . THR A 1 125 ? 7.015 -5.893 4.895 1.00 95.62 125 THR A CA 1
ATOM 988 C C . THR A 1 125 ? 7.811 -4.624 5.178 1.00 95.62 125 THR A C 1
ATOM 990 O O . THR A 1 125 ? 7.279 -3.521 5.274 1.00 95.62 125 THR A O 1
ATOM 993 N N . THR A 1 126 ? 9.132 -4.768 5.301 1.00 96.19 126 THR A N 1
ATOM 994 C CA . THR A 1 126 ? 10.041 -3.622 5.453 1.00 96.19 126 THR A CA 1
ATOM 995 C C . THR A 1 126 ? 10.008 -2.688 4.238 1.00 96.19 126 THR A C 1
ATOM 997 O O . THR A 1 126 ? 10.223 -1.494 4.412 1.00 96.19 126 THR A O 1
ATOM 1000 N N . ALA A 1 127 ? 9.708 -3.199 3.038 1.00 97.1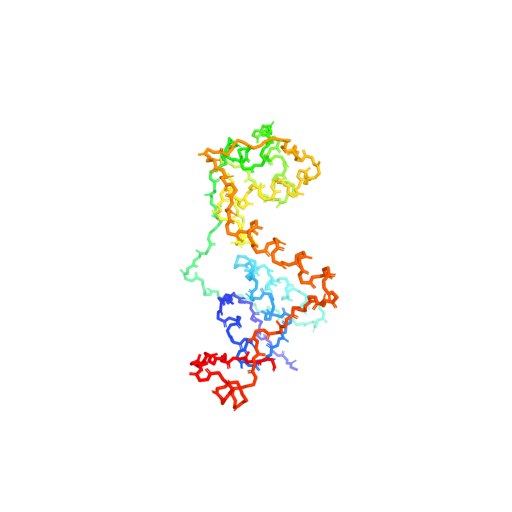2 127 ALA A N 1
ATOM 1001 C CA . ALA A 1 127 ? 9.585 -2.374 1.837 1.00 97.12 127 ALA A CA 1
ATOM 1002 C C . ALA A 1 127 ? 8.369 -1.436 1.919 1.00 97.12 127 ALA A C 1
ATOM 1004 O O . ALA A 1 127 ? 8.512 -0.247 1.654 1.00 97.12 127 ALA A O 1
ATOM 1005 N N . ASP A 1 128 ? 7.225 -1.936 2.394 1.00 97.31 128 ASP A N 1
ATOM 1006 C CA . ASP A 1 128 ? 6.012 -1.123 2.579 1.00 97.31 128 ASP A CA 1
ATOM 1007 C C . ASP A 1 128 ? 6.242 -0.020 3.629 1.00 97.31 128 ASP A C 1
ATOM 1009 O O . ASP A 1 128 ? 5.809 1.121 3.479 1.00 97.31 128 ASP A O 1
ATOM 1013 N N . VAL A 1 129 ? 6.996 -0.334 4.691 1.00 97.56 129 VAL A N 1
ATOM 1014 C CA . VAL A 1 129 ? 7.413 0.667 5.687 1.00 97.56 129 VAL A CA 1
ATOM 1015 C C . VAL A 1 129 ? 8.346 1.708 5.065 1.00 97.56 129 VAL A C 1
ATOM 1017 O O . VAL A 1 129 ? 8.187 2.898 5.332 1.00 97.56 129 VAL A O 1
ATOM 1020 N N . ALA A 1 130 ? 9.306 1.287 4.236 1.00 97.81 130 ALA A N 1
ATOM 1021 C CA . ALA A 1 130 ? 10.211 2.202 3.545 1.00 97.81 130 ALA A CA 1
ATOM 1022 C C . ALA A 1 130 ? 9.453 3.142 2.592 1.00 97.81 130 ALA A C 1
ATOM 1024 O O . ALA A 1 130 ? 9.789 4.322 2.527 1.00 97.81 130 ALA A O 1
ATOM 1025 N N . GLU A 1 131 ? 8.400 2.668 1.920 1.00 97.88 131 GLU A N 1
ATOM 1026 C CA . GLU A 1 131 ? 7.519 3.513 1.105 1.00 97.88 131 GLU A CA 1
ATOM 1027 C C . GLU A 1 131 ? 6.818 4.588 1.949 1.00 97.88 131 GLU A C 1
ATOM 1029 O O . GLU A 1 131 ? 6.845 5.765 1.588 1.00 97.88 131 GLU A O 1
ATOM 1034 N N . GLU A 1 132 ? 6.245 4.229 3.104 1.00 97.81 132 GLU A N 1
ATOM 1035 C CA . GLU A 1 132 ? 5.612 5.216 3.990 1.00 97.81 132 GLU A CA 1
ATOM 1036 C C . GLU A 1 132 ? 6.615 6.252 4.511 1.00 97.81 132 GLU A C 1
ATOM 1038 O O . GLU A 1 132 ? 6.295 7.443 4.568 1.00 97.81 132 GLU A O 1
ATOM 1043 N N . VAL A 1 133 ? 7.841 5.822 4.835 1.00 98.00 133 VAL A N 1
ATOM 1044 C CA . VAL A 1 133 ? 8.935 6.730 5.204 1.00 98.00 133 VAL A CA 1
ATOM 1045 C C . VAL A 1 133 ? 9.268 7.655 4.038 1.00 98.00 133 VAL A C 1
ATOM 1047 O O . VAL A 1 133 ? 9.259 8.865 4.230 1.00 98.00 133 VAL A O 1
ATOM 1050 N N . ALA A 1 134 ? 9.489 7.136 2.829 1.00 97.62 134 ALA A N 1
ATOM 1051 C CA . ALA A 1 134 ? 9.799 7.933 1.641 1.00 97.62 134 ALA A CA 1
ATOM 1052 C C . ALA A 1 134 ? 8.705 8.959 1.317 1.00 97.62 134 ALA A C 1
ATOM 1054 O O . ALA A 1 134 ? 8.989 10.132 1.066 1.00 97.62 134 ALA A O 1
ATOM 1055 N N . ARG A 1 135 ? 7.437 8.537 1.374 1.00 97.69 135 ARG A N 1
ATOM 1056 C CA . ARG A 1 135 ? 6.268 9.378 1.095 1.00 97.69 135 ARG A CA 1
ATOM 1057 C C . ARG A 1 135 ? 6.148 10.547 2.064 1.00 97.69 135 ARG A C 1
ATOM 1059 O O . ARG A 1 135 ? 5.820 11.652 1.637 1.00 97.69 135 ARG A O 1
ATOM 1066 N N . LEU A 1 136 ? 6.403 10.312 3.350 1.00 97.62 136 LEU A N 1
ATOM 1067 C CA . LEU A 1 136 ? 6.280 11.327 4.399 1.00 97.62 136 LEU A CA 1
ATOM 1068 C C . LEU A 1 136 ? 7.551 12.157 4.599 1.00 97.62 136 LEU A C 1
ATOM 1070 O O . LEU A 1 136 ? 7.457 13.324 4.978 1.00 97.62 136 LEU A O 1
ATOM 1074 N N . TYR A 1 137 ? 8.721 11.571 4.350 1.00 97.06 137 TYR A N 1
ATOM 1075 C CA . TYR A 1 137 ? 9.993 12.283 4.272 1.00 97.06 137 TYR A CA 1
ATOM 1076 C C . TYR A 1 137 ? 10.018 13.218 3.059 1.00 97.06 137 TYR A C 1
ATOM 1078 O O . TYR A 1 137 ? 10.552 14.320 3.136 1.00 97.06 137 TYR A O 1
ATOM 1086 N N . GLY A 1 138 ? 9.368 12.805 1.968 1.00 96.75 138 GLY A N 1
ATOM 1087 C CA . GLY A 1 138 ? 9.279 13.520 0.706 1.00 96.75 138 GLY A CA 1
ATOM 1088 C C . GLY A 1 138 ? 10.284 12.971 -0.300 1.00 96.75 138 GLY A C 1
ATOM 1089 O O . GLY A 1 138 ? 11.490 13.061 -0.100 1.00 96.75 138 GLY A O 1
ATOM 1090 N N . TYR A 1 139 ? 9.787 12.469 -1.432 1.00 95.88 139 TYR A N 1
ATOM 1091 C CA . TYR A 1 139 ? 10.619 11.891 -2.495 1.00 95.88 139 TYR A CA 1
ATOM 1092 C C . TYR A 1 139 ? 11.686 12.860 -3.024 1.00 95.88 139 TYR A C 1
ATOM 1094 O O . TYR A 1 139 ? 12.765 12.430 -3.405 1.00 95.88 139 TYR A O 1
ATOM 1102 N N . ALA A 1 140 ? 11.415 14.168 -3.006 1.00 96.00 140 ALA A N 1
ATOM 1103 C CA . ALA A 1 140 ? 12.376 15.190 -3.423 1.00 96.00 140 ALA A CA 1
ATOM 1104 C C . ALA A 1 140 ? 13.606 15.296 -2.501 1.00 96.00 140 ALA A C 1
ATOM 1106 O O . ALA A 1 140 ? 14.635 15.814 -2.923 1.00 96.00 140 ALA A O 1
ATOM 1107 N N . ASN A 1 141 ? 13.500 14.814 -1.260 1.00 95.38 141 ASN A N 1
ATOM 1108 C CA . ASN A 1 141 ? 14.603 14.797 -0.302 1.00 95.38 141 ASN A CA 1
ATOM 1109 C C . ASN A 1 141 ? 15.474 13.539 -0.443 1.00 95.38 141 ASN A C 1
ATOM 1111 O O . ASN A 1 141 ? 16.519 13.450 0.197 1.00 95.38 141 ASN A O 1
ATOM 1115 N N . ILE A 1 142 ? 15.058 12.565 -1.260 1.00 94.69 142 ILE A N 1
ATOM 1116 C CA . ILE A 1 142 ? 15.839 11.357 -1.513 1.00 94.69 142 ILE A CA 1
ATOM 1117 C C . ILE A 1 142 ? 16.963 11.696 -2.505 1.00 94.69 142 ILE A C 1
ATOM 1119 O O . ILE A 1 142 ? 16.673 12.195 -3.598 1.00 94.69 142 ILE A O 1
ATOM 1123 N N . PRO A 1 143 ? 18.240 11.439 -2.161 1.00 90.56 143 PRO A N 1
ATOM 1124 C CA . PRO A 1 143 ? 19.359 11.725 -3.048 1.00 90.56 143 PRO A CA 1
ATOM 1125 C C . PRO A 1 143 ? 19.241 10.973 -4.375 1.00 90.56 143 PRO A C 1
ATOM 1127 O O . PRO A 1 143 ? 19.022 9.763 -4.405 1.00 90.56 143 PRO A O 1
ATOM 1130 N N . VAL A 1 144 ? 19.445 11.681 -5.486 1.00 89.62 144 VAL A N 1
ATOM 1131 C CA . VAL A 1 144 ? 19.543 11.048 -6.805 1.00 89.62 144 VAL A CA 1
ATOM 1132 C C . VAL A 1 144 ? 20.973 10.532 -6.984 1.00 89.62 144 VAL A C 1
ATOM 1134 O O . VAL A 1 144 ? 21.903 11.345 -7.001 1.00 89.62 144 VAL A O 1
ATOM 1137 N N . PRO A 1 145 ? 21.193 9.213 -7.122 1.00 83.69 145 PRO A N 1
ATOM 1138 C CA . PRO A 1 145 ? 22.527 8.691 -7.375 1.00 83.69 145 PRO A CA 1
ATOM 1139 C C . PRO A 1 145 ? 23.010 9.152 -8.755 1.00 83.69 145 PRO A C 1
ATOM 1141 O O . PRO A 1 145 ? 22.297 9.046 -9.750 1.00 83.69 145 PRO A O 1
ATOM 1144 N N . THR A 1 146 ? 24.240 9.657 -8.829 1.00 83.75 146 THR A N 1
ATOM 1145 C CA . THR A 1 146 ? 24.858 10.117 -10.085 1.00 83.75 146 THR A CA 1
ATOM 1146 C C . THR A 1 146 ? 25.603 9.013 -10.828 1.00 83.75 146 THR A C 1
ATOM 1148 O O . THR A 1 146 ? 25.922 9.174 -12.004 1.00 83.75 146 THR A O 1
ATOM 1151 N N . GLN A 1 147 ? 25.901 7.899 -10.158 1.00 82.50 147 GLN A N 1
ATOM 1152 C CA . GLN A 1 147 ? 26.647 6.778 -10.720 1.00 82.50 147 GLN A CA 1
ATOM 1153 C C . GLN A 1 147 ? 26.073 5.453 -10.223 1.00 82.50 147 GLN A C 1
ATOM 1155 O O . GLN A 1 147 ? 25.673 5.318 -9.069 1.00 82.50 147 GLN A O 1
ATOM 1160 N N . THR A 1 148 ? 26.054 4.455 -11.099 1.00 80.12 148 THR A N 1
ATOM 1161 C CA . THR A 1 148 ? 25.741 3.064 -10.761 1.00 80.12 148 THR A CA 1
ATOM 1162 C C . THR A 1 148 ? 26.825 2.196 -11.375 1.00 80.12 148 THR A C 1
ATOM 1164 O O . THR A 1 148 ? 27.099 2.301 -12.568 1.00 80.12 148 THR A O 1
ATOM 1167 N N . GLN A 1 149 ? 27.469 1.365 -10.559 1.00 78.19 149 GLN A N 1
ATOM 1168 C CA . GLN A 1 149 ? 28.445 0.400 -11.054 1.00 78.19 149 GLN A CA 1
ATOM 1169 C C . GLN A 1 149 ? 27.706 -0.874 -11.450 1.00 78.19 149 GLN A C 1
ATOM 1171 O O . GLN A 1 149 ? 27.093 -1.529 -10.609 1.00 78.19 149 GLN A O 1
ATOM 1176 N N . LEU A 1 150 ? 27.749 -1.207 -12.735 1.00 80.19 150 LEU A N 1
ATOM 1177 C CA . LEU A 1 150 ? 27.190 -2.445 -13.260 1.00 80.19 150 LEU A CA 1
ATOM 1178 C C . LEU A 1 150 ? 28.341 -3.430 -13.501 1.00 80.19 150 LEU A C 1
ATOM 1180 O O . LEU A 1 150 ? 29.292 -3.077 -14.198 1.00 80.19 150 LEU A O 1
ATOM 1184 N N . PRO A 1 151 ? 28.298 -4.648 -12.933 1.00 79.50 151 PRO A N 1
ATOM 1185 C CA . PRO A 1 151 ? 29.380 -5.623 -13.047 1.00 79.50 151 PRO A CA 1
ATOM 1186 C C . PRO A 1 151 ? 29.291 -6.427 -14.355 1.00 79.50 151 PRO A C 1
ATOM 1188 O O . PRO A 1 151 ? 29.471 -7.643 -14.352 1.00 79.50 151 PRO A O 1
ATOM 1191 N N . TYR A 1 152 ? 28.959 -5.778 -15.470 1.00 75.00 152 TYR A N 1
ATOM 1192 C CA . TYR A 1 152 ? 28.956 -6.411 -16.783 1.00 75.00 152 TYR A CA 1
ATOM 1193 C C . TYR A 1 152 ? 29.401 -5.425 -17.858 1.00 75.00 152 TYR A C 1
ATOM 1195 O O . TYR A 1 152 ? 28.990 -4.264 -17.865 1.00 75.00 152 TYR A O 1
ATOM 1203 N N . ASP A 1 153 ? 30.223 -5.916 -18.782 1.00 76.19 153 ASP A N 1
ATOM 1204 C CA . ASP A 1 153 ? 30.454 -5.237 -20.048 1.00 76.19 153 ASP A CA 1
ATOM 1205 C C . ASP A 1 153 ? 29.179 -5.344 -20.886 1.00 76.19 153 ASP A C 1
ATOM 1207 O O . ASP A 1 153 ? 28.613 -6.429 -21.035 1.00 76.19 153 ASP A O 1
ATOM 1211 N N . ASN A 1 154 ? 28.724 -4.217 -21.431 1.00 71.38 154 ASN A N 1
ATOM 1212 C CA . ASN A 1 154 ? 27.659 -4.176 -22.427 1.00 71.38 154 ASN A CA 1
ATOM 1213 C C . ASN A 1 154 ? 28.300 -3.993 -23.810 1.00 71.38 154 ASN A C 1
ATOM 1215 O O . ASN A 1 154 ? 28.389 -2.856 -24.284 1.00 71.38 154 ASN A O 1
ATOM 1219 N N . PRO A 1 155 ? 28.840 -5.061 -24.432 1.00 77.88 155 PRO A N 1
ATOM 1220 C CA . PRO A 1 155 ? 29.424 -4.938 -25.755 1.00 77.88 155 PRO A CA 1
ATOM 1221 C C . PRO A 1 155 ? 28.339 -4.506 -26.739 1.00 77.88 155 PRO A C 1
ATOM 1223 O O . PRO A 1 155 ? 27.213 -5.003 -26.698 1.00 77.88 155 PRO A O 1
ATOM 1226 N N . PHE A 1 156 ? 28.691 -3.585 -27.633 1.00 76.31 156 PHE A N 1
ATOM 1227 C CA . PHE A 1 156 ? 27.806 -3.183 -28.718 1.00 76.31 156 PHE A CA 1
ATOM 1228 C C . PHE A 1 156 ? 27.350 -4.414 -29.506 1.00 76.31 156 PHE A C 1
ATOM 1230 O O . PHE A 1 156 ? 28.161 -5.253 -29.917 1.00 76.31 156 PHE A O 1
ATOM 1237 N N . ASN A 1 157 ? 26.039 -4.532 -29.699 1.00 85.38 157 ASN A N 1
ATOM 1238 C CA . ASN A 1 157 ? 25.459 -5.592 -30.498 1.00 85.38 157 ASN A CA 1
ATOM 1239 C C . ASN A 1 157 ? 25.671 -5.261 -31.978 1.00 85.38 157 ASN A C 1
ATOM 1241 O O . ASN A 1 157 ? 24.984 -4.415 -32.541 1.00 85.38 157 ASN A O 1
ATOM 1245 N N . GLN A 1 158 ? 26.605 -5.963 -32.618 1.00 87.81 158 GLN A N 1
ATOM 1246 C CA . GLN A 1 158 ? 26.935 -5.761 -34.034 1.00 87.81 158 GLN A CA 1
ATOM 1247 C C . GLN A 1 158 ? 25.721 -5.919 -34.964 1.00 87.81 158 GLN A C 1
ATOM 1249 O O . GLN A 1 158 ? 25.709 -5.368 -36.063 1.00 87.81 158 GLN A O 1
ATOM 1254 N N . PHE A 1 159 ? 24.701 -6.676 -34.544 1.00 91.50 159 PHE A N 1
ATOM 1255 C CA . PHE A 1 159 ? 23.462 -6.802 -35.303 1.00 91.50 159 PHE A CA 1
ATOM 1256 C C . PHE A 1 159 ? 22.646 -5.503 -35.298 1.00 91.50 159 PHE A C 1
ATOM 1258 O O . PHE A 1 159 ? 22.070 -5.160 -36.327 1.00 91.50 159 PHE A O 1
ATOM 1265 N N . ASP A 1 160 ? 22.637 -4.761 -34.189 1.00 90.44 160 ASP A N 1
ATOM 1266 C CA . ASP A 1 160 ? 21.914 -3.490 -34.096 1.00 90.44 160 ASP A CA 1
ATOM 1267 C C . ASP A 1 160 ? 22.573 -2.438 -34.998 1.00 90.44 160 ASP A C 1
ATOM 1269 O O . ASP A 1 160 ? 21.884 -1.810 -35.799 1.00 90.44 160 ASP A O 1
ATOM 1273 N N . ASP A 1 161 ? 23.909 -2.349 -34.993 1.00 89.25 161 ASP A N 1
ATOM 1274 C CA . ASP A 1 161 ? 24.659 -1.468 -35.904 1.00 89.25 161 ASP A CA 1
ATOM 1275 C C . ASP A 1 161 ? 24.385 -1.800 -37.380 1.00 89.25 161 ASP A C 1
ATOM 1277 O O . ASP A 1 161 ? 24.244 -0.915 -38.230 1.00 89.25 161 ASP A O 1
ATOM 1281 N N . TYR A 1 162 ? 24.291 -3.093 -37.703 1.00 93.94 162 TYR A N 1
ATOM 1282 C CA . TYR A 1 162 ? 23.958 -3.552 -39.048 1.00 93.94 162 TYR A CA 1
ATOM 1283 C C . TYR A 1 162 ? 22.534 -3.142 -39.459 1.00 93.94 162 TYR A C 1
ATOM 1285 O O . TYR A 1 162 ? 22.331 -2.640 -40.569 1.00 93.94 162 TYR A O 1
ATOM 1293 N N . VAL A 1 163 ? 21.552 -3.316 -38.569 1.00 94.38 163 VAL A N 1
ATOM 1294 C CA . VAL A 1 163 ? 20.159 -2.902 -38.800 1.00 94.38 163 VAL A CA 1
ATOM 1295 C C . VAL A 1 163 ? 20.056 -1.382 -38.952 1.00 94.38 163 VAL A C 1
ATOM 1297 O O . VAL A 1 163 ? 19.384 -0.909 -39.872 1.00 94.38 163 VAL A O 1
ATOM 1300 N N . ASP A 1 164 ? 20.763 -0.615 -38.123 1.00 93.56 164 ASP A N 1
ATOM 1301 C CA . ASP A 1 164 ? 20.827 0.847 -38.207 1.00 93.56 164 ASP A CA 1
ATOM 1302 C C . ASP A 1 164 ? 21.464 1.310 -39.523 1.00 93.56 164 ASP A C 1
ATOM 1304 O O . ASP A 1 164 ? 20.974 2.243 -40.168 1.00 93.56 164 ASP A O 1
ATOM 1308 N N . GLY A 1 165 ? 22.503 0.609 -39.983 1.00 95.19 165 GLY A N 1
ATOM 1309 C CA . GLY A 1 165 ? 23.099 0.812 -41.301 1.00 95.19 165 GLY A CA 1
ATOM 1310 C C . GLY A 1 165 ? 22.082 0.639 -42.432 1.00 95.19 165 GLY A C 1
ATOM 1311 O O . GLY A 1 165 ? 21.954 1.520 -43.285 1.00 95.19 165 GLY A O 1
ATOM 1312 N N . ILE A 1 166 ? 21.307 -0.450 -42.418 1.00 96.12 166 ILE A N 1
ATOM 1313 C CA . ILE A 1 166 ? 20.243 -0.688 -43.408 1.00 96.12 166 ILE A CA 1
ATOM 1314 C C . ILE A 1 166 ? 19.183 0.412 -43.346 1.00 96.12 166 ILE A C 1
ATOM 1316 O O . ILE A 1 166 ? 18.785 0.933 -44.391 1.00 96.12 166 ILE A O 1
ATOM 1320 N N . ARG A 1 167 ? 18.741 0.790 -42.140 1.00 95.69 167 ARG A N 1
ATOM 1321 C CA . ARG A 1 167 ? 17.732 1.840 -41.953 1.00 95.69 167 ARG A CA 1
ATOM 1322 C C . ARG A 1 167 ? 18.189 3.147 -42.597 1.00 95.69 167 ARG A C 1
ATOM 1324 O O . ARG A 1 167 ? 17.445 3.730 -43.383 1.00 95.69 167 ARG A O 1
ATOM 1331 N N . ASN A 1 168 ? 19.431 3.559 -42.346 1.00 96.06 168 ASN A N 1
ATOM 1332 C CA . ASN A 1 168 ? 20.003 4.780 -42.914 1.00 96.06 168 ASN A CA 1
ATOM 1333 C C . ASN A 1 168 ? 20.083 4.742 -44.446 1.00 96.06 168 ASN A C 1
ATOM 1335 O O . ASN A 1 168 ? 19.786 5.742 -45.101 1.00 96.06 168 ASN A O 1
ATOM 1339 N N . ILE A 1 169 ? 20.435 3.592 -45.031 1.00 97.31 169 ILE A N 1
ATOM 1340 C CA . ILE A 1 169 ? 20.459 3.420 -46.491 1.00 97.31 169 ILE A CA 1
ATOM 1341 C C . ILE A 1 169 ? 19.047 3.558 -47.072 1.00 97.31 169 ILE A C 1
ATOM 1343 O O . ILE A 1 169 ? 18.857 4.305 -48.029 1.00 97.31 169 ILE A O 1
ATOM 1347 N N . LEU A 1 170 ? 18.047 2.885 -46.492 1.00 97.38 170 LEU A N 1
ATOM 1348 C CA . LEU A 1 170 ? 16.660 2.950 -46.966 1.00 97.38 170 LEU A CA 1
ATOM 1349 C C . LEU A 1 170 ? 16.094 4.373 -46.878 1.00 97.38 170 LEU A C 1
ATOM 1351 O O . LEU A 1 170 ? 15.468 4.842 -47.828 1.00 97.38 170 LEU A O 1
ATOM 1355 N N . VAL A 1 171 ? 16.372 5.087 -45.784 1.00 96.81 171 VAL A N 1
ATOM 1356 C CA . VAL A 1 171 ? 16.001 6.503 -45.636 1.00 96.81 171 VAL A CA 1
ATOM 1357 C C . VAL A 1 171 ? 16.698 7.364 -46.694 1.00 96.81 171 VAL A C 1
ATOM 1359 O O . VAL A 1 171 ? 16.048 8.186 -47.338 1.00 96.81 171 VAL A O 1
ATOM 1362 N N . GLY A 1 172 ? 17.995 7.145 -46.941 1.00 97.06 172 GLY A N 1
ATOM 1363 C CA . GLY A 1 172 ? 18.753 7.851 -47.981 1.00 97.06 172 GLY A CA 1
ATOM 1364 C C . GLY A 1 172 ? 18.239 7.604 -49.405 1.00 97.06 172 GLY A C 1
ATOM 1365 O O . GLY A 1 172 ? 18.383 8.466 -50.269 1.00 97.06 172 GLY A O 1
ATOM 1366 N N . LEU A 1 173 ? 17.590 6.460 -49.642 1.00 97.69 173 LEU A N 1
ATOM 1367 C CA . LEU A 1 173 ? 16.921 6.119 -50.902 1.00 97.69 173 LEU A CA 1
ATOM 1368 C C . LEU A 1 173 ? 15.490 6.683 -51.010 1.00 97.69 173 LEU A C 1
ATOM 1370 O O . LEU A 1 173 ? 14.829 6.476 -52.027 1.00 97.69 173 LEU A O 1
ATOM 1374 N N . GLY A 1 174 ? 15.009 7.405 -49.993 1.00 97.62 174 GLY A N 1
ATOM 1375 C CA . GLY A 1 174 ? 13.682 8.021 -49.971 1.00 97.62 174 GLY A CA 1
ATOM 1376 C C . GLY A 1 174 ? 12.574 7.132 -49.399 1.00 97.62 174 GLY A C 1
ATOM 1377 O O . GLY A 1 174 ? 11.399 7.481 -49.523 1.00 97.62 174 GLY A O 1
ATOM 1378 N N . CYS A 1 175 ? 12.905 5.996 -48.775 1.00 97.31 175 CYS A N 1
ATOM 1379 C CA . CYS A 1 175 ? 11.921 5.209 -48.035 1.00 97.31 175 CYS A CA 1
ATOM 1380 C C . CYS A 1 175 ? 11.544 5.905 -46.720 1.00 97.31 175 CYS A C 1
ATOM 1382 O O . CYS A 1 175 ? 12.375 6.530 -46.063 1.00 97.31 175 CYS A O 1
ATOM 1384 N N . GLN A 1 176 ? 10.289 5.738 -46.303 1.00 96.56 176 GLN A N 1
ATOM 1385 C CA . GLN A 1 176 ? 9.802 6.184 -45.001 1.00 96.56 176 GLN A CA 1
ATOM 1386 C C . GLN A 1 176 ? 9.616 4.974 -44.087 1.00 96.56 176 GLN A C 1
ATOM 1388 O O . GLN A 1 176 ? 8.922 4.022 -44.446 1.00 96.56 176 GLN A O 1
ATOM 1393 N N . GLU A 1 177 ? 10.225 5.013 -42.904 1.00 93.88 177 GLU A N 1
ATOM 1394 C CA . GLU A 1 177 ? 9.999 3.992 -41.885 1.00 93.88 177 GLU A CA 1
ATOM 1395 C C . GLU A 1 177 ? 8.574 4.114 -41.332 1.00 93.88 177 GLU A C 1
ATOM 1397 O O . GLU A 1 177 ? 8.099 5.205 -41.006 1.00 93.88 177 GLU A O 1
ATOM 1402 N N . VAL A 1 178 ? 7.884 2.977 -41.243 1.00 95.00 178 VAL A N 1
ATOM 1403 C CA . VAL A 1 178 ? 6.538 2.874 -40.680 1.00 95.00 178 VAL A CA 1
ATOM 1404 C C . VAL A 1 178 ? 6.524 1.787 -39.616 1.00 95.00 178 VAL A C 1
ATOM 1406 O O . VAL A 1 178 ? 7.014 0.682 -39.835 1.00 95.00 178 VAL A O 1
ATOM 1409 N N . ILE A 1 179 ? 5.932 2.094 -38.464 1.00 94.25 179 ILE A N 1
ATOM 1410 C CA . ILE A 1 179 ? 5.675 1.109 -37.413 1.00 94.25 179 ILE A CA 1
ATOM 1411 C C . ILE A 1 179 ? 4.232 0.642 -37.584 1.00 94.25 179 ILE A C 1
ATOM 1413 O O . ILE A 1 179 ? 3.287 1.399 -37.357 1.00 94.25 179 ILE A O 1
ATOM 1417 N N . THR A 1 180 ? 4.058 -0.595 -38.040 1.00 91.06 180 THR A N 1
ATOM 1418 C CA . THR A 1 180 ? 2.741 -1.194 -38.282 1.00 91.06 180 THR A CA 1
ATOM 1419 C C . THR A 1 180 ? 2.226 -1.938 -37.054 1.00 91.06 180 THR A C 1
ATOM 1421 O O . THR A 1 180 ? 3.003 -2.392 -36.218 1.00 91.06 180 THR A O 1
ATOM 1424 N N . ASN A 1 181 ? 0.904 -2.108 -36.955 1.00 89.38 181 ASN A N 1
ATOM 1425 C CA . ASN A 1 181 ? 0.306 -2.923 -35.899 1.00 89.38 181 ASN A CA 1
ATOM 1426 C C . ASN A 1 181 ? 0.680 -4.403 -36.087 1.00 89.38 181 ASN A C 1
ATOM 1428 O O . ASN A 1 181 ? 0.564 -4.935 -37.190 1.00 89.38 181 ASN A O 1
ATOM 1432 N N . SER A 1 182 ? 1.082 -5.067 -35.004 1.00 88.94 182 SER A N 1
ATOM 1433 C CA . SER A 1 182 ? 1.328 -6.512 -34.992 1.00 88.94 182 SER A CA 1
ATOM 1434 C C . SER A 1 182 ? 0.033 -7.329 -35.094 1.00 88.94 182 SER A C 1
ATOM 1436 O O . SER A 1 182 ? 0.070 -8.490 -35.491 1.00 88.94 182 SER A O 1
ATOM 1438 N N . MET A 1 183 ? -1.119 -6.743 -34.741 1.00 89.50 183 MET A N 1
ATOM 1439 C CA . MET A 1 183 ? -2.427 -7.361 -34.950 1.00 89.50 183 MET A CA 1
ATOM 1440 C C . MET A 1 183 ? -2.837 -7.241 -36.415 1.00 89.50 183 MET A C 1
ATOM 1442 O O . MET A 1 183 ? -3.026 -6.145 -36.946 1.00 89.50 183 MET A O 1
ATOM 1446 N N . VAL A 1 184 ? -3.020 -8.394 -37.048 1.00 88.00 184 VAL A N 1
ATOM 1447 C CA . VAL A 1 184 ? -3.396 -8.521 -38.455 1.00 88.00 184 VAL A CA 1
ATOM 1448 C C . VAL A 1 184 ? -4.743 -9.220 -38.588 1.00 88.00 184 VAL A C 1
ATOM 1450 O O . VAL A 1 184 ? -5.147 -10.009 -37.736 1.00 88.00 184 VAL A O 1
ATOM 1453 N N . ASN A 1 185 ? -5.452 -8.944 -39.681 1.00 86.44 185 ASN A N 1
ATOM 1454 C CA . ASN A 1 185 ? -6.641 -9.711 -40.033 1.00 86.44 185 ASN A CA 1
ATOM 1455 C C . ASN A 1 185 ? -6.219 -11.131 -40.441 1.00 86.44 185 ASN A C 1
ATOM 1457 O O . ASN A 1 185 ? -5.442 -11.286 -41.388 1.00 86.44 185 ASN A O 1
ATOM 1461 N N . SER A 1 186 ? -6.744 -12.140 -39.742 1.00 83.88 186 SER A N 1
ATOM 1462 C CA . SER A 1 186 ? -6.306 -13.526 -39.907 1.00 83.88 186 SER A CA 1
ATOM 1463 C C . SER A 1 186 ? -6.490 -14.043 -41.327 1.00 83.88 186 SER A C 1
ATOM 1465 O O . SER A 1 186 ? -5.554 -14.560 -41.935 1.00 83.88 186 SER A O 1
ATOM 1467 N N . ASP A 1 187 ? -7.663 -13.786 -41.898 1.00 81.81 187 ASP A N 1
ATOM 1468 C CA . ASP A 1 187 ? -8.062 -14.314 -43.201 1.00 81.81 187 ASP A CA 1
ATOM 1469 C C . ASP A 1 187 ? -7.218 -13.744 -44.344 1.00 81.81 187 ASP A C 1
ATOM 1471 O O . ASP A 1 187 ? -7.049 -14.388 -45.382 1.00 81.81 187 ASP A O 1
ATOM 1475 N N . LYS A 1 188 ? -6.717 -12.512 -44.186 1.00 84.25 188 LYS A N 1
ATOM 1476 C CA . LYS A 1 188 ? -5.849 -11.856 -45.173 1.00 84.25 188 LYS A CA 1
ATOM 1477 C C . LYS A 1 188 ? -4.390 -12.264 -45.005 1.00 84.25 188 LYS A C 1
ATOM 1479 O O . LYS A 1 188 ? -3.711 -12.485 -46.005 1.00 84.25 188 LYS A O 1
ATOM 1484 N N . TRP A 1 189 ? -3.904 -12.342 -43.768 1.00 85.50 189 TRP A N 1
ATOM 1485 C CA . TRP A 1 189 ? -2.480 -12.542 -43.505 1.00 85.50 189 TRP A CA 1
ATOM 1486 C C . TRP A 1 189 ? -2.023 -13.981 -43.734 1.00 85.50 189 TRP A C 1
ATOM 1488 O O . TRP A 1 189 ? -0.957 -14.194 -44.315 1.00 85.50 189 TRP A O 1
ATOM 1498 N N . GLU A 1 190 ? -2.847 -14.963 -43.362 1.00 83.19 190 GLU A N 1
ATOM 1499 C CA . GLU A 1 190 ? -2.554 -16.380 -43.605 1.00 83.19 190 GLU A CA 1
ATOM 1500 C C . GLU A 1 190 ? -2.447 -16.665 -45.110 1.00 83.19 190 GLU A C 1
ATOM 1502 O O . GLU A 1 190 ? -1.509 -17.320 -45.560 1.00 83.19 190 GLU A O 1
ATOM 1507 N N . LYS A 1 191 ? -3.337 -16.067 -45.916 1.00 83.38 191 LYS A N 1
ATOM 1508 C CA . LYS A 1 191 ? -3.303 -16.181 -47.384 1.00 83.38 191 LYS A CA 1
ATOM 1509 C C . LYS A 1 191 ? -2.075 -15.528 -48.016 1.00 83.38 191 LYS A C 1
ATOM 1511 O O . LYS A 1 191 ? -1.626 -15.990 -49.059 1.00 83.38 191 LYS A O 1
ATOM 1516 N N . LEU A 1 192 ? -1.568 -14.445 -47.425 1.00 86.50 192 LEU A N 1
ATOM 1517 C CA . LEU A 1 192 ? -0.424 -13.702 -47.960 1.00 86.50 192 LEU A CA 1
ATOM 1518 C C . LEU A 1 192 ? 0.916 -14.357 -47.603 1.00 86.50 192 LEU A C 1
ATOM 1520 O O . LEU A 1 192 ? 1.837 -14.338 -48.413 1.00 86.50 192 LEU A O 1
ATOM 1524 N N . THR A 1 193 ? 1.036 -14.899 -46.390 1.00 86.75 193 THR A N 1
ATOM 1525 C CA . THR A 1 193 ? 2.334 -15.301 -45.821 1.00 86.75 193 THR A CA 1
ATOM 1526 C C . THR A 1 193 ? 2.486 -16.803 -45.602 1.00 86.75 193 THR A C 1
ATOM 1528 O O . THR A 1 193 ? 3.613 -17.275 -45.474 1.00 86.75 193 THR A O 1
ATOM 1531 N N . GLY A 1 194 ? 1.385 -17.561 -45.528 1.00 83.75 194 GLY A N 1
ATOM 1532 C CA . GLY A 1 194 ? 1.399 -18.977 -45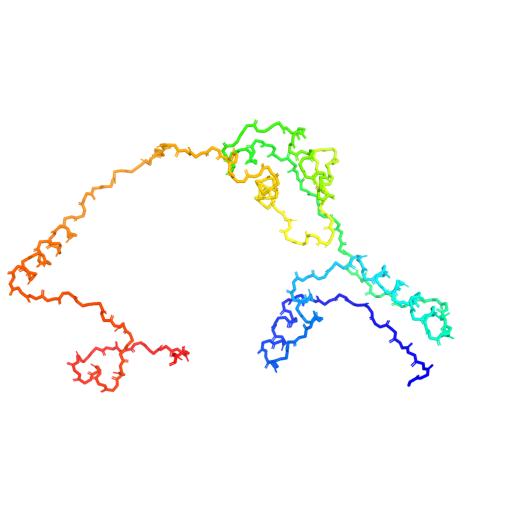.144 1.00 83.75 194 GLY A CA 1
ATOM 1533 C C . GLY A 1 194 ? 1.871 -19.229 -43.706 1.00 83.75 194 GLY A C 1
ATOM 1534 O O . GLY A 1 194 ? 2.160 -20.370 -43.349 1.00 83.75 194 GLY A O 1
ATOM 1535 N N . GLN A 1 195 ? 1.997 -18.180 -42.886 1.00 83.50 195 GLN A N 1
ATOM 1536 C CA . GLN A 1 195 ? 2.453 -18.290 -41.505 1.00 83.50 195 GLN A CA 1
ATOM 1537 C C . GLN A 1 195 ? 1.301 -18.625 -40.558 1.00 83.50 195 GLN A C 1
ATOM 1539 O O . GLN A 1 195 ? 0.173 -18.165 -40.732 1.00 83.50 195 GLN A O 1
ATOM 1544 N N . ILE A 1 196 ? 1.624 -19.390 -39.512 1.00 82.75 196 ILE A N 1
ATOM 1545 C CA . ILE A 1 196 ? 0.696 -19.706 -38.425 1.00 82.75 196 ILE A CA 1
ATOM 1546 C C . ILE A 1 196 ? 0.393 -18.428 -37.643 1.00 82.75 196 ILE A C 1
ATOM 1548 O O . ILE A 1 196 ? 1.302 -17.727 -37.193 1.00 82.75 196 ILE A O 1
ATOM 1552 N N . LEU A 1 197 ? -0.894 -18.156 -37.451 1.00 86.56 197 LEU A N 1
ATOM 1553 C CA . LEU A 1 197 ? -1.382 -17.027 -36.672 1.00 86.56 197 LEU A CA 1
ATOM 1554 C C . LEU A 1 197 ? -1.729 -17.443 -35.244 1.00 86.56 197 LEU A C 1
ATOM 1556 O O . LEU A 1 197 ? -2.322 -18.497 -35.016 1.00 86.56 197 LEU A O 1
ATOM 1560 N N . TYR A 1 198 ? -1.412 -16.571 -34.287 1.00 88.62 198 TYR A N 1
ATOM 1561 C CA . TYR A 1 198 ? -1.757 -16.761 -32.881 1.00 88.62 198 TYR A CA 1
ATOM 1562 C C . TYR A 1 198 ? -2.976 -15.903 -32.520 1.00 88.62 198 TYR A C 1
ATOM 1564 O O . TYR A 1 198 ? -2.870 -14.673 -32.522 1.00 88.62 198 TYR A O 1
ATOM 1572 N N . PRO A 1 199 ? -4.140 -16.514 -32.228 1.00 88.56 199 PRO A N 1
ATOM 1573 C CA . PRO A 1 199 ? -5.341 -15.762 -31.899 1.00 88.56 199 PRO A CA 1
ATOM 1574 C C . PRO A 1 199 ? -5.233 -15.125 -30.510 1.00 88.56 199 PRO A C 1
ATOM 1576 O O . PRO A 1 199 ? -4.741 -15.731 -29.557 1.00 88.56 199 PRO A O 1
ATOM 1579 N N . ILE A 1 200 ? -5.752 -13.906 -30.388 1.00 90.69 200 ILE A N 1
ATOM 1580 C CA . ILE A 1 200 ? -5.889 -13.194 -29.115 1.00 90.69 200 ILE A CA 1
ATOM 1581 C C . ILE A 1 200 ? -7.311 -13.430 -28.600 1.00 90.69 200 ILE A C 1
ATOM 1583 O O . ILE A 1 200 ? -8.270 -13.244 -29.341 1.00 90.69 200 ILE A O 1
ATOM 1587 N N . PHE A 1 201 ? -7.458 -13.834 -27.335 1.00 91.00 201 PHE A N 1
ATOM 1588 C CA . PHE A 1 201 ? -8.764 -14.199 -26.764 1.00 91.00 201 PHE A CA 1
ATOM 1589 C C . PHE A 1 201 ? -9.733 -13.022 -26.604 1.00 91.00 201 PHE A C 1
ATOM 1591 O O . PHE A 1 201 ? -10.937 -13.213 -26.724 1.00 91.00 201 PHE A O 1
ATOM 1598 N N . ASN A 1 202 ? -9.213 -11.822 -26.342 1.00 89.06 202 ASN A N 1
ATOM 1599 C CA . ASN A 1 202 ? -10.003 -10.603 -26.167 1.00 89.06 202 ASN A CA 1
ATOM 1600 C C . ASN A 1 202 ? -9.411 -9.491 -27.053 1.00 89.06 202 ASN A C 1
ATOM 1602 O O . ASN A 1 202 ? -8.699 -8.630 -26.526 1.00 89.06 202 ASN A O 1
ATOM 1606 N N . PRO A 1 203 ? -9.596 -9.543 -28.387 1.00 88.62 203 PRO A N 1
ATOM 1607 C CA . PRO A 1 203 ? -9.192 -8.442 -29.253 1.00 88.62 203 PRO A CA 1
ATOM 1608 C C . PRO A 1 203 ? -10.025 -7.194 -28.925 1.00 88.62 203 PRO A C 1
ATOM 1610 O O . PRO A 1 203 ? -11.114 -7.303 -28.358 1.00 88.62 203 PRO A O 1
ATOM 1613 N N . ILE A 1 204 ? -9.479 -6.020 -29.249 1.00 81.06 204 ILE A N 1
ATOM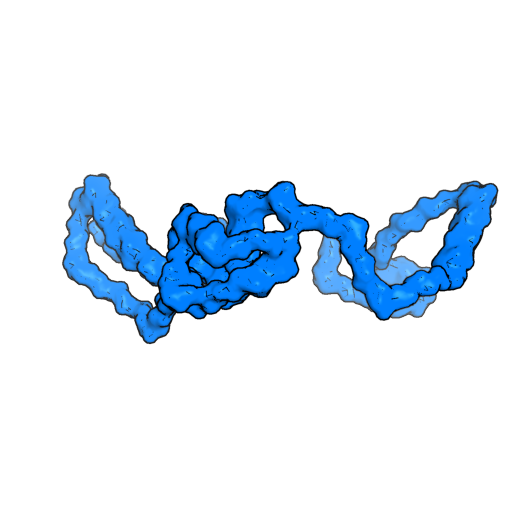 1614 C CA . ILE A 1 204 ? -10.173 -4.729 -29.102 1.00 81.06 204 ILE A CA 1
ATOM 1615 C C . ILE A 1 204 ? -11.355 -4.660 -30.071 1.00 81.06 204 ILE A C 1
ATOM 1617 O O . ILE A 1 204 ? -11.181 -5.111 -31.227 1.00 81.06 204 ILE A O 1
#

pLDDT: mean 92.94, std 5.22, range [71.38, 98.0]

Radius of gyration: 29.05 Å; chains: 1; bounding box: 71×35×75 Å

Foldseek 3Di:
DQDDDDDQDADQLVVLVVVCVVVVDDDPVSVCNVVGAQRVCRVVVRVVVLVVCCVPPVDDDDPDDDDDDPDDDAWDKAQQDQVVLCVVQVHDDDPVLLQVLCVVVVQHADPRITGHHSRCPVDDYNVSSSVSSCVSVDVVPRDDDPDDDDPDDPPDDVVVVVVVVVVVVCVVVVDDDDDDDPDDDPVVVCVVPVDDDDDDPDDD

Sequence (204 aa):
TRTILLESAYFEPNSIRKSVRHLGITSEASQRFARGADPNGVRYAQDRATELFAKYTNGEVYEGVVDEYPRKIHPVKINLKTDQINTLLGTDLSTQEISDILAKISLNVENGKLIVPTYRPDIQTTADVAEEVARLYGYANIPVPTQTQLPYDNPFNQFDDYVDGIRNILVGLGCQEVITNSMVNSDKWEKLTGQILYPIFNPI